Protein AF-A0A8T7ESG0-F1 (afdb_monomer)

Nearest PDB structures (foldseek):
  4q88-assembly2_B  TM=5.277E-01  e=6.771E-02  Phocaeicola vulgatus ATCC 8482
  6ljl-assembly1_A  TM=5.735E-01  e=1.598E+00  Bacteroides intestinalis DSM 17393
  7p3y-assembly1_B  TM=2.892E-01  e=2.420E-01  Saccharomyces cerevisiae
  6lja-assembly1_A  TM=6.583E-01  e=8.733E+00  Bacteroides intestinalis DSM 17393
  6axf-assembly5_I  TM=2.991E-01  e=9.508E-01  Homo sapiens

Solvent-accessible surface area (backbone atoms only — not comparable to full-atom values): 13284 Å² total; per-residue (Å²): 132,84,79,81,82,75,61,78,72,58,55,64,63,60,48,60,58,54,53,48,57,64,63,34,44,46,98,76,26,49,63,68,76,40,61,41,91,86,80,67,46,71,54,101,58,79,62,90,52,50,53,24,43,52,20,27,52,29,44,60,43,23,79,78,50,82,49,64,66,34,46,55,50,21,52,35,22,52,51,33,55,51,63,74,46,66,84,50,53,72,94,70,50,79,81,50,30,38,39,31,42,27,48,33,54,41,39,76,76,40,60,85,78,46,66,60,68,58,53,52,50,54,49,46,45,57,56,70,60,38,36,79,70,99,65,62,79,88,42,37,25,18,28,69,91,78,44,30,29,43,68,16,16,41,48,27,35,16,51,56,47,34,36,69,63,39,46,75,74,37,61,67,61,29,47,54,51,48,53,50,32,51,34,13,45,57,29,42,60,66,20,40,34,42,79,82,58,30,79,82,46,98,51,38,84,79,42,53,75,37,28,19,49,26,76,90,51,80,56,67,46,73,67,34,34,53,34,42,52,49,21,47,55,47,50,54,54,64,61,68,72,112

Structure (mmCIF, N/CA/C/O backbo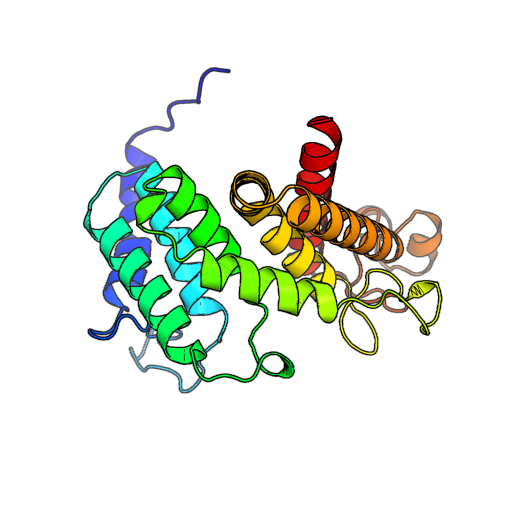ne):
data_AF-A0A8T7ESG0-F1
#
_entry.id   AF-A0A8T7ESG0-F1
#
loop_
_atom_site.group_PDB
_atom_site.id
_atom_site.type_symbol
_atom_site.label_atom_id
_atom_site.label_alt_id
_atom_site.label_comp_id
_atom_site.label_asym_id
_atom_site.label_entity_id
_atom_site.label_seq_id
_atom_site.pdbx_PDB_ins_code
_atom_site.Cartn_x
_atom_site.Cartn_y
_atom_site.Cartn_z
_atom_site.occupancy
_atom_site.B_iso_or_equiv
_atom_site.auth_seq_id
_atom_site.auth_comp_id
_atom_site.auth_asym_id
_atom_site.auth_atom_id
_atom_site.pdbx_PDB_model_num
ATOM 1 N N . MET A 1 1 ? -7.261 -26.361 4.872 1.00 29.83 1 MET A N 1
ATOM 2 C CA . MET A 1 1 ? -5.863 -26.615 5.295 1.00 29.83 1 MET A CA 1
ATOM 3 C C . MET A 1 1 ? -5.740 -26.380 6.796 1.00 29.83 1 MET A C 1
ATOM 5 O O . MET A 1 1 ? -6.286 -25.386 7.267 1.00 29.83 1 MET A O 1
ATOM 9 N N . PRO A 1 2 ? -5.106 -27.271 7.574 1.00 30.03 2 PRO A N 1
ATOM 10 C CA . PRO A 1 2 ? -5.019 -27.104 9.020 1.00 30.03 2 PRO A CA 1
ATOM 11 C C . PRO A 1 2 ? -3.952 -26.053 9.363 1.00 30.03 2 PRO A C 1
ATOM 13 O O . PRO A 1 2 ? -2.781 -26.219 9.034 1.00 30.03 2 PRO A O 1
ATOM 16 N N . ARG A 1 3 ? -4.362 -24.961 10.025 1.00 31.69 3 ARG A N 1
ATOM 17 C CA . ARG A 1 3 ? -3.455 -23.938 10.570 1.00 31.69 3 ARG A CA 1
ATOM 18 C C . ARG A 1 3 ? -2.525 -24.598 11.595 1.00 31.69 3 ARG A C 1
ATOM 20 O O . ARG A 1 3 ? -2.991 -25.133 12.603 1.00 31.69 3 ARG A O 1
ATOM 27 N N . SER A 1 4 ? -1.218 -24.581 11.339 1.00 35.66 4 SER A N 1
ATOM 28 C CA . SER A 1 4 ? -0.206 -25.094 12.263 1.00 35.66 4 SER A CA 1
ATOM 29 C C . SER A 1 4 ? -0.265 -24.317 13.580 1.00 35.66 4 SER A C 1
ATOM 31 O O . SER A 1 4 ? -0.032 -23.109 13.613 1.00 35.66 4 SER A O 1
ATOM 33 N N . ARG A 1 5 ? -0.580 -25.009 14.680 1.00 42.25 5 ARG A N 1
ATOM 34 C CA . ARG A 1 5 ? -0.575 -24.448 16.036 1.00 42.25 5 ARG A CA 1
ATOM 35 C C . ARG A 1 5 ? 0.870 -24.210 16.486 1.00 42.25 5 ARG A C 1
ATOM 37 O O . ARG A 1 5 ? 1.494 -25.094 17.066 1.00 42.25 5 ARG A O 1
ATOM 44 N N . GLY A 1 6 ? 1.390 -23.015 16.213 1.00 36.22 6 GLY A N 1
ATOM 45 C CA . GLY A 1 6 ? 2.629 -22.516 16.808 1.00 36.22 6 GLY A CA 1
ATOM 46 C C . GLY A 1 6 ? 2.502 -22.425 18.333 1.00 36.22 6 GLY A C 1
ATOM 47 O O . GLY A 1 6 ? 1.497 -21.967 18.873 1.00 36.22 6 GLY A O 1
ATOM 48 N N . THR A 1 7 ? 3.512 -22.922 19.037 1.00 35.78 7 THR A N 1
ATOM 49 C CA . THR A 1 7 ? 3.576 -23.084 20.493 1.00 35.78 7 THR A CA 1
ATOM 50 C C . THR A 1 7 ? 3.428 -21.764 21.264 1.00 35.78 7 THR A C 1
ATOM 52 O O . THR A 1 7 ? 4.057 -20.764 20.928 1.00 35.78 7 THR A O 1
ATOM 55 N N . ARG A 1 8 ? 2.675 -21.774 22.379 1.00 37.22 8 ARG A N 1
ATOM 56 C CA . ARG A 1 8 ? 2.418 -20.627 23.291 1.00 37.22 8 ARG A CA 1
ATOM 57 C C . ARG A 1 8 ? 3.674 -19.886 23.800 1.00 37.22 8 ARG A C 1
ATOM 59 O O . ARG A 1 8 ? 3.556 -18.796 24.356 1.00 37.22 8 ARG A O 1
ATOM 66 N N . SER A 1 9 ? 4.869 -20.456 23.644 1.00 31.52 9 SER A N 1
ATOM 67 C CA . SER A 1 9 ? 6.156 -19.836 23.990 1.00 31.52 9 SER A CA 1
ATOM 68 C C . SER A 1 9 ? 6.569 -18.707 23.034 1.00 31.52 9 SER A C 1
ATOM 70 O O . SER A 1 9 ? 7.198 -17.749 23.485 1.00 31.52 9 SER A O 1
ATOM 72 N N . THR A 1 10 ? 6.175 -18.763 21.757 1.00 37.88 10 THR A N 1
ATOM 73 C CA . THR A 1 10 ? 6.457 -17.716 20.756 1.00 37.88 10 THR A CA 1
ATOM 74 C C . THR A 1 10 ? 5.672 -16.437 21.078 1.00 37.88 10 THR A C 1
ATOM 76 O O . THR A 1 10 ? 6.230 -15.343 21.100 1.00 37.88 10 THR A O 1
ATOM 79 N N . CYS A 1 11 ? 4.412 -16.595 21.497 1.00 41.97 11 CYS A N 1
ATOM 80 C CA . CYS A 1 11 ? 3.491 -15.507 21.846 1.00 41.97 11 CYS A CA 1
ATOM 81 C C . CYS A 1 11 ? 3.993 -14.607 23.000 1.00 41.97 11 CYS A C 1
ATOM 83 O O . CYS A 1 11 ? 3.816 -13.394 22.972 1.00 41.97 11 CYS A O 1
ATOM 85 N N . ARG A 1 12 ? 4.700 -15.161 24.002 1.00 38.50 12 ARG A N 1
ATOM 86 C CA . ARG A 1 12 ? 5.199 -14.366 25.148 1.00 38.50 12 ARG A CA 1
ATOM 87 C C . ARG A 1 12 ? 6.338 -13.407 24.788 1.00 38.50 12 ARG A C 1
ATOM 89 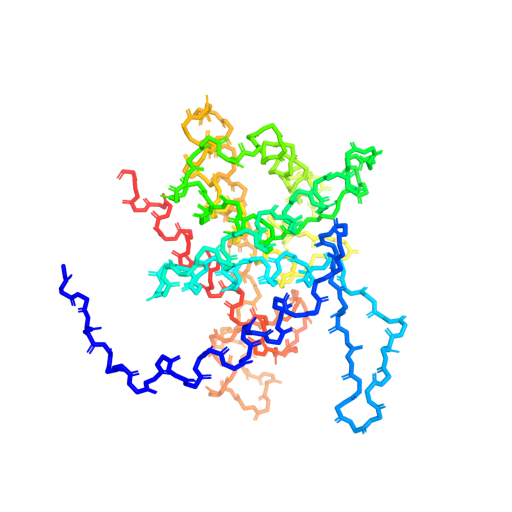O O . ARG A 1 12 ? 6.453 -12.360 25.420 1.00 38.50 12 ARG A O 1
ATOM 96 N N . ARG A 1 13 ? 7.179 -13.739 23.798 1.00 40.16 13 ARG A N 1
ATOM 97 C CA . ARG A 1 13 ? 8.186 -12.796 23.267 1.00 40.16 13 ARG A CA 1
ATOM 98 C C . ARG A 1 13 ? 7.536 -11.786 22.325 1.00 40.16 13 ARG A C 1
ATOM 100 O O . ARG A 1 13 ? 7.882 -10.609 22.394 1.00 40.16 13 ARG A O 1
ATOM 107 N N . CYS A 1 14 ? 6.541 -12.230 21.551 1.00 45.03 14 CYS A N 1
ATOM 108 C CA . CYS A 1 14 ? 5.719 -11.359 20.719 1.00 45.03 14 CYS A CA 1
ATOM 109 C C . CYS A 1 14 ? 4.965 -10.299 21.520 1.00 45.03 14 CYS A C 1
ATOM 111 O O . CYS A 1 14 ? 4.653 -9.295 20.928 1.00 45.03 14 CYS A O 1
ATOM 113 N N . ALA A 1 15 ? 4.708 -10.447 22.825 1.00 52.69 15 ALA A N 1
ATOM 114 C CA . ALA A 1 15 ? 3.974 -9.434 23.594 1.00 52.69 15 ALA A CA 1
ATOM 115 C C . ALA A 1 15 ? 4.807 -8.197 23.999 1.00 52.69 15 ALA A C 1
ATOM 117 O O . ALA A 1 15 ? 4.236 -7.139 24.263 1.00 52.69 15 ALA A O 1
ATOM 118 N N . ARG A 1 16 ? 6.148 -8.287 24.068 1.00 62.00 16 ARG A N 1
ATOM 119 C CA . ARG A 1 16 ? 6.992 -7.175 24.566 1.00 62.00 16 ARG A CA 1
ATOM 120 C C . ARG A 1 16 ? 7.088 -6.002 23.591 1.00 62.00 16 ARG A C 1
ATOM 122 O O . ARG A 1 16 ? 7.023 -4.860 24.024 1.00 62.00 16 ARG A O 1
ATOM 129 N N . TRP A 1 17 ? 7.234 -6.288 22.302 1.00 63.16 17 TRP A N 1
ATOM 130 C CA . TRP A 1 17 ? 7.359 -5.272 21.251 1.00 63.16 17 TRP A CA 1
ATOM 131 C C . TRP A 1 17 ? 6.047 -4.512 20.982 1.00 63.16 17 TRP A C 1
ATOM 133 O O . TRP A 1 17 ? 6.051 -3.288 21.052 1.00 63.16 17 TRP A O 1
ATOM 143 N N . PRO A 1 18 ? 4.902 -5.187 20.797 1.00 72.94 18 PRO A N 1
ATOM 144 C CA . PRO A 1 18 ? 3.597 -4.553 20.634 1.00 72.94 18 PRO A CA 1
ATOM 145 C C . PRO A 1 18 ? 3.131 -3.799 21.872 1.00 72.94 18 PRO A C 1
ATOM 147 O O . PRO A 1 18 ? 2.489 -2.766 21.744 1.00 72.94 18 PRO A O 1
ATOM 150 N N . SER A 1 19 ? 3.507 -4.251 23.077 1.00 77.25 19 SER A N 1
ATOM 151 C CA . SER A 1 19 ? 3.304 -3.446 24.290 1.00 77.25 19 SER A CA 1
ATOM 152 C C . SER A 1 19 ? 4.070 -2.122 24.234 1.00 77.25 19 SER A C 1
ATOM 154 O O . SER A 1 19 ? 3.589 -1.136 24.783 1.00 77.25 19 SER A O 1
ATOM 156 N N . GLY A 1 20 ? 5.239 -2.104 23.582 1.00 80.50 20 GLY A N 1
ATOM 157 C CA . GLY A 1 20 ? 6.009 -0.896 23.295 1.00 80.50 20 GLY A CA 1
ATOM 158 C C . GLY A 1 20 ? 5.317 -0.004 22.266 1.00 80.50 20 GLY A C 1
ATOM 159 O O . GLY A 1 20 ? 5.105 1.164 22.556 1.00 80.50 20 GLY A O 1
ATOM 160 N N . ILE A 1 21 ? 4.875 -0.566 21.132 1.00 83.44 21 ILE A N 1
ATOM 161 C CA . ILE A 1 21 ? 4.132 0.172 20.090 1.00 83.44 21 ILE A CA 1
ATOM 162 C C . ILE A 1 21 ? 2.862 0.795 20.680 1.00 83.44 21 ILE A C 1
ATOM 164 O O . ILE A 1 21 ? 2.688 2.005 20.643 1.00 83.44 21 ILE A O 1
ATOM 168 N N . ALA A 1 22 ? 2.007 -0.002 21.326 1.00 86.31 22 ALA A N 1
ATOM 169 C CA . ALA A 1 22 ? 0.789 0.510 21.952 1.00 86.31 22 ALA A CA 1
ATOM 170 C C . ALA A 1 22 ? 1.060 1.437 23.145 1.00 86.31 22 ALA A C 1
ATOM 172 O O . ALA A 1 22 ? 0.180 2.192 23.544 1.00 86.31 22 ALA A O 1
ATOM 173 N N . GLY A 1 23 ? 2.236 1.340 23.768 1.00 85.81 23 GLY A N 1
ATOM 174 C CA . GLY A 1 23 ? 2.683 2.261 24.813 1.00 85.81 23 GLY A CA 1
ATOM 175 C C . GLY A 1 23 ? 3.230 3.582 24.269 1.00 85.81 23 GLY A C 1
ATOM 176 O O . GLY A 1 23 ? 3.294 4.546 25.023 1.00 85.81 23 GLY A O 1
ATOM 177 N N . ALA A 1 24 ? 3.601 3.629 22.988 1.00 86.94 24 ALA A N 1
ATOM 178 C CA . ALA A 1 24 ? 4.076 4.822 22.295 1.00 86.94 24 ALA A CA 1
ATOM 179 C C . ALA A 1 24 ? 2.935 5.654 21.681 1.00 86.94 24 ALA A C 1
ATOM 181 O O . ALA A 1 24 ? 3.207 6.697 21.091 1.00 86.94 24 ALA A O 1
ATOM 182 N N . GLN A 1 25 ? 1.676 5.208 21.803 1.00 92.44 25 GLN A N 1
ATOM 183 C CA . GLN A 1 25 ? 0.516 5.958 21.326 1.00 92.44 25 GLN A CA 1
ATOM 184 C C . GLN A 1 25 ? 0.137 7.072 22.313 1.00 92.44 25 GLN A C 1
ATOM 186 O O . GLN A 1 25 ? -0.091 6.818 23.498 1.00 92.44 25 GLN A O 1
ATOM 191 N N . SER A 1 26 ? 0.030 8.292 21.802 1.00 89.94 26 SER A N 1
ATOM 192 C CA . SER A 1 26 ? -0.490 9.468 22.494 1.00 89.94 26 SER A CA 1
ATOM 193 C C . SER A 1 26 ? -2.004 9.375 22.720 1.00 89.94 26 SER A C 1
ATOM 195 O O . SER A 1 26 ? -2.708 8.560 22.122 1.00 89.94 26 SER A O 1
ATOM 197 N N . ALA A 1 27 ? -2.534 10.232 23.597 1.00 89.75 27 ALA A N 1
ATOM 198 C CA . ALA A 1 27 ? -3.960 10.238 23.940 1.00 89.75 27 ALA A CA 1
ATOM 199 C C . ALA A 1 27 ? -4.882 10.576 22.752 1.00 89.75 27 ALA A C 1
ATOM 201 O O . ALA A 1 27 ? -6.033 10.147 22.738 1.00 89.75 27 ALA A O 1
ATOM 202 N N . ASP A 1 28 ? -4.376 11.316 21.765 1.00 90.19 28 ASP A N 1
ATOM 203 C CA . ASP A 1 28 ? -5.073 11.682 20.527 1.00 90.19 28 ASP A CA 1
ATOM 204 C C . ASP A 1 28 ? -5.004 10.598 19.433 1.00 90.19 28 ASP A C 1
ATOM 206 O O . ASP A 1 28 ? -5.567 10.778 18.359 1.00 90.19 28 ASP A O 1
ATOM 210 N N . GLY A 1 29 ? -4.348 9.461 19.700 1.00 90.50 29 GLY A N 1
ATOM 211 C CA . GLY A 1 29 ? -4.222 8.340 18.765 1.00 90.50 29 GLY A CA 1
ATOM 212 C C . GLY A 1 29 ? -2.967 8.368 17.888 1.00 90.50 29 GLY A C 1
ATOM 213 O O . GLY A 1 29 ? -2.683 7.359 17.237 1.00 90.50 29 GLY A O 1
ATOM 214 N N . THR A 1 30 ? -2.187 9.454 17.915 1.00 89.88 30 THR A N 1
ATOM 215 C CA . THR A 1 30 ? -0.894 9.556 17.212 1.00 89.88 30 THR A CA 1
ATOM 216 C C . THR A 1 30 ? 0.188 8.705 17.884 1.00 89.88 30 THR A C 1
ATOM 218 O O . THR A 1 30 ? 0.024 8.275 19.027 1.00 89.88 30 THR A O 1
ATOM 221 N N . PHE A 1 31 ? 1.302 8.433 17.198 1.00 88.00 31 PHE A N 1
ATOM 222 C CA . PHE A 1 31 ? 2.411 7.652 17.757 1.00 88.00 31 PHE A CA 1
ATOM 223 C C . PHE A 1 31 ? 3.706 8.448 17.844 1.00 88.00 31 PHE A C 1
ATOM 225 O O . PHE A 1 31 ? 4.084 9.153 16.914 1.00 88.00 31 PHE A O 1
ATOM 232 N N . VAL A 1 32 ? 4.466 8.189 18.907 1.00 83.12 32 VAL A N 1
ATOM 233 C CA . VAL A 1 32 ? 5.890 8.520 18.959 1.00 83.12 32 VAL A CA 1
ATOM 234 C C . VAL A 1 32 ? 6.660 7.526 18.085 1.00 83.12 32 VAL A C 1
ATOM 236 O O . VAL A 1 32 ? 6.762 6.345 18.416 1.00 83.12 32 VAL A O 1
ATOM 239 N N . HIS A 1 33 ? 7.205 8.010 16.968 1.00 77.69 33 HIS A N 1
ATOM 240 C CA . HIS A 1 33 ? 7.808 7.169 15.932 1.00 77.69 33 HIS A CA 1
ATOM 241 C C . HIS A 1 33 ? 9.218 6.661 16.283 1.00 77.69 33 HIS A C 1
ATOM 243 O O . HIS A 1 33 ? 9.478 5.460 16.219 1.00 77.69 33 HIS A O 1
ATOM 249 N N . ILE A 1 34 ? 10.143 7.552 16.668 1.00 79.69 34 ILE A N 1
ATOM 250 C CA . ILE A 1 34 ? 11.545 7.182 16.920 1.00 79.69 34 ILE A CA 1
ATOM 251 C C . ILE A 1 34 ? 11.987 7.654 18.297 1.00 79.69 34 ILE A C 1
ATOM 253 O O . ILE A 1 34 ? 11.998 8.848 18.595 1.00 79.69 34 ILE A O 1
ATOM 257 N N . VAL A 1 35 ? 12.450 6.699 19.103 1.00 79.75 35 VAL A N 1
ATOM 258 C CA . VAL A 1 35 ? 13.048 6.938 20.417 1.00 79.75 35 VAL A CA 1
ATOM 259 C C . VAL A 1 35 ? 14.471 6.396 20.429 1.00 79.75 35 VAL A C 1
ATOM 261 O O . VAL A 1 35 ? 14.725 5.254 20.042 1.00 79.75 35 VAL A O 1
ATOM 264 N N . ASP A 1 36 ? 15.417 7.206 20.892 1.00 76.25 36 ASP A N 1
ATOM 265 C CA . ASP A 1 36 ? 16.782 6.760 21.126 1.00 76.25 36 ASP A CA 1
ATOM 266 C C . ASP A 1 36 ? 16.807 5.706 22.240 1.00 76.25 36 ASP A C 1
ATOM 268 O O . ASP A 1 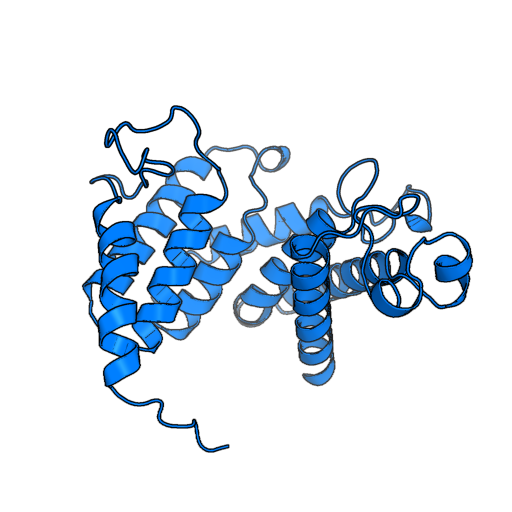36 ? 16.455 5.975 23.388 1.00 76.25 36 ASP A O 1
ATOM 272 N N . ALA A 1 37 ? 17.249 4.493 21.910 1.00 75.88 37 ALA A N 1
ATOM 273 C CA . ALA A 1 37 ? 17.216 3.373 22.846 1.00 75.88 37 ALA A CA 1
ATOM 274 C C . ALA A 1 37 ? 18.125 3.557 24.078 1.00 75.88 37 ALA A C 1
ATOM 276 O O . ALA A 1 37 ? 17.956 2.837 25.062 1.00 75.88 37 ALA A O 1
ATOM 277 N N . ARG A 1 38 ? 19.105 4.474 24.035 1.00 78.56 38 ARG A N 1
ATOM 278 C CA . ARG A 1 38 ? 20.025 4.736 25.153 1.00 78.56 38 ARG A CA 1
ATOM 279 C C . ARG A 1 38 ? 19.568 5.915 26.000 1.00 78.56 38 ARG A C 1
ATOM 281 O O . ARG A 1 38 ? 19.603 5.815 27.222 1.00 78.56 38 ARG A O 1
ATOM 288 N N . SER A 1 39 ? 19.193 7.025 25.367 1.00 84.12 39 SER A N 1
ATOM 289 C CA . SER A 1 39 ? 18.829 8.260 26.070 1.00 84.12 39 SER A CA 1
ATOM 290 C C . SER A 1 39 ? 17.331 8.392 26.345 1.00 84.12 39 SER A C 1
ATOM 292 O O . SER A 1 39 ? 16.947 9.216 27.171 1.00 84.12 39 SER A O 1
ATOM 294 N N . GLY A 1 40 ? 16.484 7.613 25.665 1.00 79.06 40 GLY A N 1
ATOM 295 C CA . GLY A 1 40 ? 15.028 7.749 25.717 1.00 79.06 40 GLY A CA 1
ATOM 296 C C . GLY A 1 40 ? 14.503 9.002 25.009 1.00 79.06 40 GLY A C 1
ATOM 297 O O . GLY A 1 40 ? 13.322 9.313 25.129 1.00 79.06 40 GLY A O 1
ATOM 298 N N . GLN A 1 41 ? 15.360 9.741 24.296 1.00 79.94 41 GLN A N 1
ATOM 299 C CA . GLN A 1 41 ? 14.960 10.962 23.604 1.00 79.94 41 GLN A CA 1
ATOM 300 C C . GLN A 1 41 ? 14.179 10.643 22.333 1.00 79.94 41 GLN A C 1
ATOM 302 O O . GLN A 1 41 ? 14.623 9.845 21.506 1.00 79.94 41 GLN A O 1
ATOM 307 N N . VAL A 1 42 ? 13.045 11.317 22.164 1.00 82.00 42 VAL A N 1
ATOM 308 C CA . VAL A 1 42 ? 12.275 11.302 20.918 1.00 82.00 42 VAL A CA 1
ATOM 309 C C . VAL A 1 42 ? 13.047 12.072 19.848 1.00 82.00 42 VAL A C 1
ATOM 311 O O . VAL A 1 42 ? 13.591 13.145 20.121 1.00 82.00 42 VAL A O 1
ATOM 314 N N . ARG A 1 43 ? 13.143 11.513 18.641 1.00 78.31 43 ARG A N 1
ATOM 315 C CA . ARG A 1 43 ? 13.716 12.212 17.483 1.00 78.31 43 ARG A CA 1
ATOM 316 C C . ARG A 1 43 ? 12.640 13.058 16.811 1.00 78.31 43 ARG A C 1
ATOM 318 O O . ARG A 1 43 ? 11.503 12.622 16.702 1.00 78.31 43 ARG A O 1
ATOM 325 N N . ASP A 1 44 ? 13.045 14.207 16.282 1.00 78.19 44 ASP A N 1
ATOM 326 C CA . ASP A 1 44 ? 12.189 15.155 15.552 1.00 78.19 44 ASP A CA 1
ATOM 327 C C . ASP A 1 44 ? 11.891 14.702 14.105 1.00 78.19 44 ASP A C 1
ATOM 329 O O . ASP A 1 44 ? 11.928 15.482 13.161 1.00 78.19 44 ASP A O 1
ATOM 333 N N . PHE A 1 45 ? 11.705 13.396 13.898 1.00 77.12 45 PHE A N 1
ATOM 334 C CA . PHE A 1 45 ? 11.381 12.820 12.596 1.00 77.12 45 PHE A CA 1
ATOM 335 C C . PHE A 1 45 ? 10.157 11.920 12.713 1.00 77.12 45 PHE A C 1
ATOM 337 O O . PHE A 1 45 ? 10.192 10.868 13.362 1.00 77.12 45 PHE A O 1
ATOM 344 N N . GLU A 1 46 ? 9.104 12.295 12.000 1.00 77.06 46 GLU A N 1
ATOM 345 C CA . GLU A 1 46 ? 7.864 11.540 11.912 1.00 77.06 46 GLU A CA 1
ATOM 346 C C . GLU A 1 46 ? 7.677 11.036 10.481 1.00 77.06 46 GLU A C 1
ATOM 348 O O . GLU A 1 46 ? 7.672 11.805 9.522 1.00 77.06 46 GLU A O 1
ATOM 353 N N . SER A 1 47 ? 7.561 9.716 10.337 1.00 82.75 47 SER A N 1
ATOM 354 C CA . SER A 1 47 ? 7.173 9.106 9.069 1.00 82.75 47 SER A CA 1
ATOM 355 C C . SER A 1 47 ? 5.657 9.145 8.966 1.00 82.75 47 SER A C 1
ATOM 357 O O . SER A 1 47 ? 4.977 8.620 9.849 1.00 82.75 47 SER A O 1
ATOM 359 N N . SER A 1 48 ? 5.129 9.686 7.870 1.00 84.56 48 SER A N 1
ATOM 360 C CA . SER A 1 48 ? 3.687 9.680 7.595 1.00 84.56 48 SER A CA 1
ATOM 361 C C . SER A 1 48 ? 3.105 8.268 7.453 1.00 84.56 48 SER A C 1
ATOM 363 O O . SER A 1 48 ? 1.911 8.089 7.650 1.00 84.56 48 SER A O 1
ATOM 365 N N . TYR A 1 49 ? 3.941 7.264 7.169 1.00 89.50 49 TYR A N 1
ATOM 366 C CA . TYR A 1 49 ? 3.538 5.865 6.986 1.00 89.50 49 TYR A CA 1
ATOM 367 C C . TYR A 1 49 ? 3.572 5.033 8.276 1.00 89.50 49 TYR A C 1
ATOM 369 O O . TYR A 1 49 ? 2.911 3.999 8.369 1.00 89.50 49 TYR A O 1
ATOM 377 N N . TYR A 1 50 ? 4.344 5.459 9.284 1.00 92.44 50 TYR A N 1
ATOM 378 C CA . TYR A 1 50 ? 4.522 4.673 10.509 1.00 92.44 50 TYR A CA 1
ATOM 379 C C . TYR A 1 50 ? 3.218 4.453 11.293 1.00 92.44 50 TYR A C 1
ATOM 381 O O . TYR A 1 50 ? 2.996 3.331 11.751 1.00 92.44 50 TYR A O 1
ATOM 389 N N . PRO A 1 51 ? 2.325 5.453 11.451 1.00 94.75 51 PRO A N 1
ATOM 390 C CA . PRO A 1 51 ? 1.051 5.233 12.129 1.00 94.75 51 PRO A CA 1
ATOM 391 C C . PRO A 1 51 ? 0.202 4.131 11.478 1.00 94.75 51 PRO A C 1
ATOM 393 O O . PRO A 1 51 ? -0.353 3.293 12.195 1.00 94.75 51 PRO A O 1
ATOM 396 N N . GLY A 1 52 ? 0.146 4.093 10.141 1.00 96.88 52 GLY A N 1
ATOM 397 C CA . GLY A 1 52 ? -0.529 3.035 9.387 1.00 96.88 52 GLY A CA 1
ATOM 398 C C . GLY A 1 52 ? 0.119 1.667 9.612 1.00 96.88 52 GLY A C 1
ATOM 399 O O . GLY A 1 52 ? -0.574 0.690 9.902 1.00 96.88 52 GLY A O 1
ATOM 400 N N . GLU A 1 53 ? 1.454 1.598 9.565 1.00 95.81 53 GLU A N 1
ATOM 401 C CA . GLU A 1 53 ? 2.216 0.361 9.795 1.00 95.81 53 GLU A CA 1
ATOM 402 C C . GLU A 1 53 ? 1.993 -0.185 11.218 1.00 95.81 53 GLU A C 1
ATOM 404 O O . GLU A 1 53 ? 1.726 -1.376 11.414 1.00 95.81 53 GLU A O 1
ATOM 409 N N . ALA A 1 54 ? 2.030 0.698 12.220 1.00 95.56 54 ALA A N 1
ATOM 410 C CA . ALA A 1 54 ? 1.772 0.362 13.615 1.00 95.56 54 ALA A CA 1
ATOM 411 C C . ALA A 1 54 ? 0.341 -0.158 13.816 1.00 95.56 54 ALA A C 1
ATOM 413 O O . ALA A 1 54 ? 0.146 -1.178 14.487 1.00 95.56 54 ALA A O 1
ATOM 414 N N . ALA A 1 55 ? -0.654 0.500 13.209 1.00 97.50 55 ALA A N 1
ATOM 415 C CA . ALA A 1 55 ? -2.044 0.056 13.248 1.00 97.50 55 ALA A CA 1
ATOM 416 C C . ALA A 1 55 ? -2.202 -1.339 12.625 1.00 97.50 55 ALA A C 1
ATOM 418 O O . ALA A 1 55 ? -2.753 -2.240 13.263 1.00 97.50 55 ALA A O 1
ATOM 419 N N . PHE A 1 56 ? -1.648 -1.556 11.428 1.00 97.81 56 PHE A N 1
ATOM 420 C CA . PHE A 1 56 ? -1.678 -2.857 10.762 1.00 97.81 56 PHE A CA 1
ATOM 421 C C . PHE A 1 56 ? -1.022 -3.952 11.613 1.00 97.81 56 PHE A C 1
ATOM 423 O O . PHE A 1 56 ? -1.619 -5.011 11.831 1.00 97.81 56 PHE A O 1
ATOM 430 N N . GLY A 1 57 ? 0.167 -3.695 12.165 1.00 96.31 57 GLY A N 1
ATOM 431 C CA . GLY A 1 57 ? 0.869 -4.642 13.030 1.00 96.31 57 GLY A CA 1
ATOM 432 C C . GLY A 1 57 ? 0.063 -5.036 14.274 1.00 96.31 57 GLY A C 1
ATOM 433 O O . GLY A 1 57 ? -0.004 -6.219 14.624 1.00 96.31 57 GLY A O 1
ATOM 434 N N . LEU A 1 58 ? -0.595 -4.068 14.920 1.00 96.94 58 LEU A N 1
ATOM 435 C CA . LEU A 1 58 ? -1.453 -4.305 16.087 1.00 96.94 58 LEU A CA 1
ATOM 436 C C . LEU A 1 58 ? -2.709 -5.114 15.738 1.00 96.94 58 LEU A C 1
ATOM 438 O O . LEU A 1 58 ? -3.071 -6.021 16.488 1.00 96.94 58 LEU A O 1
ATOM 442 N N . LEU A 1 59 ? -3.332 -4.861 14.587 1.00 97.81 59 LEU A N 1
ATOM 443 C CA . LEU A 1 59 ? -4.485 -5.638 14.116 1.00 97.81 59 LEU A CA 1
ATOM 444 C C . LEU A 1 59 ? -4.097 -7.080 13.781 1.00 97.81 59 LEU A C 1
ATOM 446 O O . LEU A 1 59 ? -4.765 -8.030 14.193 1.00 97.81 59 LEU A O 1
ATOM 450 N N . ARG A 1 60 ? -2.963 -7.270 13.099 1.00 96.62 60 ARG A N 1
ATOM 451 C CA . ARG A 1 60 ? -2.425 -8.609 12.818 1.00 96.62 60 ARG A CA 1
ATOM 452 C C . ARG A 1 60 ? -2.079 -9.360 14.099 1.00 96.62 60 ARG A C 1
ATOM 454 O O . ARG A 1 60 ? -2.277 -10.574 14.155 1.00 96.62 60 ARG A O 1
ATOM 461 N N . LEU A 1 61 ? -1.608 -8.658 15.129 1.00 95.25 61 LEU A N 1
ATOM 462 C CA . LEU A 1 61 ? -1.416 -9.243 16.450 1.00 95.25 61 LEU A CA 1
ATOM 463 C C . LEU A 1 61 ? -2.742 -9.599 17.120 1.00 95.25 61 LEU A C 1
ATOM 465 O O . LEU A 1 61 ? -2.831 -10.690 17.672 1.00 95.25 61 LEU A O 1
ATOM 469 N N . TYR A 1 62 ? -3.760 -8.739 17.050 1.00 96.44 62 TYR A N 1
ATOM 470 C CA . TYR A 1 62 ? -5.085 -9.013 17.613 1.00 96.44 62 TYR A CA 1
ATOM 471 C C . TYR A 1 62 ? -5.685 -10.322 17.074 1.00 96.44 62 TYR A C 1
ATOM 473 O O . TYR A 1 62 ? -6.208 -11.130 17.839 1.00 96.44 62 TYR A O 1
ATOM 481 N N . LEU A 1 63 ? -5.516 -10.602 15.776 1.00 95.50 63 LEU A N 1
ATOM 482 C CA . LEU A 1 63 ? -5.944 -11.872 15.173 1.00 95.50 63 LEU A CA 1
ATOM 483 C C . LEU A 1 63 ? -5.218 -13.113 15.739 1.00 95.50 63 LEU A C 1
ATOM 485 O O . LEU A 1 63 ? -5.726 -14.231 15.629 1.00 95.50 63 LEU A O 1
ATOM 489 N N . LEU A 1 64 ? -4.023 -12.945 16.317 1.00 94.81 64 LEU A N 1
ATOM 490 C CA . LEU A 1 64 ? -3.237 -14.014 16.951 1.00 94.81 64 LEU A CA 1
ATOM 491 C C . LEU A 1 64 ? -3.452 -14.086 18.472 1.00 94.81 64 LEU A C 1
ATOM 493 O O . LEU A 1 64 ? -3.423 -15.176 19.046 1.00 94.81 64 LEU A O 1
ATOM 497 N N . ASP A 1 65 ? -3.640 -12.931 19.105 1.00 93.25 65 ASP A N 1
ATOM 498 C CA . ASP A 1 65 ? -3.839 -12.708 20.535 1.00 93.25 65 ASP A CA 1
ATOM 499 C C . ASP A 1 65 ? -4.969 -11.674 20.720 1.00 93.25 65 ASP A C 1
ATOM 501 O O . ASP A 1 65 ? -4.689 -10.475 20.669 1.00 93.25 65 ASP A O 1
ATOM 505 N N . PRO A 1 66 ? -6.233 -12.108 20.921 1.00 94.44 66 PRO A N 1
ATOM 506 C CA . PRO A 1 66 ? -7.427 -11.246 20.959 1.00 94.44 66 PRO A CA 1
ATOM 507 C C . PRO A 1 66 ? -7.540 -10.322 22.185 1.00 94.44 66 PRO A C 1
ATOM 509 O O . PRO A 1 66 ? -8.594 -10.213 22.812 1.00 94.44 66 PRO A O 1
ATOM 512 N N . ASN A 1 67 ? -6.454 -9.666 22.575 1.00 94.88 67 ASN A N 1
ATOM 513 C CA . ASN A 1 67 ? -6.439 -8.669 23.630 1.00 94.88 67 ASN A CA 1
ATOM 514 C C . ASN A 1 67 ? -7.081 -7.364 23.116 1.00 94.88 67 ASN A C 1
ATOM 516 O O . ASN A 1 67 ? -6.540 -6.771 22.177 1.00 94.88 67 ASN A O 1
ATOM 520 N N . PRO A 1 68 ? -8.176 -6.875 23.738 1.00 95.94 68 PRO A N 1
ATOM 521 C CA . PRO A 1 68 ? -8.883 -5.668 23.297 1.00 95.94 68 PRO A CA 1
ATOM 522 C C . PRO A 1 68 ? -7.983 -4.442 23.146 1.00 95.94 68 PRO A C 1
ATOM 524 O O . PRO A 1 68 ? -8.185 -3.641 22.239 1.00 95.94 68 PRO A O 1
ATOM 527 N N . ARG A 1 69 ? -6.917 -4.346 23.954 1.00 95.31 69 ARG A N 1
ATOM 528 C CA . ARG A 1 69 ? -5.949 -3.247 23.874 1.00 95.31 69 ARG A CA 1
ATOM 529 C C . ARG A 1 69 ? -5.348 -3.086 22.474 1.00 95.31 69 ARG A C 1
ATOM 531 O O . ARG A 1 69 ? -5.118 -1.959 22.055 1.00 95.31 69 ARG A O 1
ATOM 538 N N . TRP A 1 70 ? -5.062 -4.180 21.764 1.00 96.19 70 TRP A N 1
ATOM 539 C CA . TRP A 1 70 ? -4.460 -4.107 20.427 1.00 96.19 70 TRP A CA 1
ATOM 540 C C . TRP A 1 70 ? -5.428 -3.517 19.406 1.00 96.19 70 TRP A C 1
ATOM 542 O O . TRP A 1 70 ? -5.044 -2.631 18.645 1.00 96.19 70 TRP A O 1
ATOM 552 N N . LEU A 1 71 ? -6.682 -3.972 19.444 1.00 97.12 71 LEU A N 1
ATOM 553 C CA . LEU A 1 71 ? -7.740 -3.487 18.567 1.00 97.12 71 LEU A CA 1
ATOM 554 C C . LEU A 1 71 ? -8.053 -2.013 18.846 1.00 97.12 71 LEU A C 1
ATOM 556 O O . LEU A 1 71 ? -8.016 -1.203 17.928 1.00 97.12 71 LEU A O 1
ATOM 560 N N . GLU A 1 72 ? -8.264 -1.650 20.113 1.00 96.94 72 GLU A N 1
ATOM 561 C CA . GLU A 1 72 ? -8.581 -0.275 20.515 1.00 96.94 72 GLU A CA 1
ATOM 562 C C . GLU A 1 72 ? -7.465 0.710 20.135 1.00 96.94 72 GLU A C 1
ATOM 564 O O . GLU A 1 72 ? -7.734 1.797 19.624 1.00 96.94 72 GLU A O 1
ATOM 569 N N . THR A 1 73 ? -6.197 0.342 20.358 1.00 96.81 73 THR A N 1
ATOM 570 C CA . THR A 1 73 ? -5.053 1.172 19.955 1.00 96.81 73 THR A CA 1
ATOM 571 C C . THR A 1 73 ? -5.006 1.341 18.436 1.00 96.81 73 THR A C 1
ATOM 573 O O . THR A 1 73 ? -4.822 2.463 17.964 1.00 96.81 73 THR A O 1
ATOM 576 N N . ALA A 1 74 ? -5.207 0.271 17.663 1.00 97.50 74 ALA A N 1
ATOM 577 C CA . ALA A 1 74 ? -5.208 0.359 16.206 1.00 97.50 74 ALA A CA 1
ATOM 578 C C . ALA A 1 74 ? -6.372 1.207 15.665 1.00 97.50 74 ALA A C 1
ATOM 580 O O . ALA A 1 74 ? -6.154 2.048 14.799 1.00 97.50 74 ALA A O 1
ATOM 581 N N . GLN A 1 75 ? -7.583 1.052 16.211 1.00 97.81 75 GLN A N 1
ATOM 582 C CA . GLN A 1 75 ? -8.751 1.850 15.822 1.00 97.81 75 GLN A CA 1
ATOM 583 C C . GLN A 1 75 ? -8.535 3.344 16.089 1.00 97.81 75 GLN A C 1
ATOM 585 O O . GLN A 1 75 ? -8.831 4.168 15.227 1.00 97.81 75 GLN A O 1
ATOM 590 N N . ARG A 1 76 ? -7.953 3.705 17.244 1.00 97.62 76 ARG A N 1
ATOM 591 C CA . ARG A 1 76 ? -7.594 5.105 17.528 1.00 97.62 76 ARG A CA 1
ATOM 592 C C . ARG A 1 76 ? -6.560 5.653 16.550 1.00 97.62 76 ARG A C 1
ATOM 594 O O . ARG A 1 76 ? -6.680 6.802 16.147 1.00 97.62 76 ARG A O 1
ATOM 601 N N . ALA A 1 77 ? -5.576 4.844 16.159 1.00 97.38 77 ALA A N 1
ATOM 602 C CA . ALA A 1 77 ? -4.574 5.255 15.180 1.00 97.38 77 ALA A CA 1
ATOM 603 C C . ALA A 1 77 ? -5.198 5.511 13.804 1.00 97.38 77 ALA A C 1
ATOM 605 O O . ALA A 1 77 ? -4.975 6.564 13.220 1.00 97.38 77 ALA A O 1
ATOM 606 N N . VAL A 1 78 ? -6.029 4.582 13.323 1.00 98.00 78 VAL A N 1
ATOM 607 C CA . VAL A 1 78 ? -6.768 4.734 12.061 1.00 98.00 78 VAL A CA 1
ATOM 608 C C . VAL A 1 78 ? -7.642 5.989 12.094 1.00 98.00 78 VAL A C 1
ATOM 610 O O . VAL A 1 78 ? -7.561 6.807 11.180 1.00 98.00 78 VAL A O 1
ATOM 613 N N . GLY A 1 79 ? -8.404 6.194 13.173 1.00 97.62 79 GLY A N 1
ATOM 614 C CA . GLY A 1 79 ? -9.226 7.392 13.349 1.00 97.62 79 GLY A CA 1
ATOM 615 C C . GLY A 1 79 ? -8.409 8.687 13.350 1.00 97.62 79 GLY A C 1
ATOM 616 O O . GLY A 1 79 ? -8.808 9.656 12.710 1.00 97.62 79 GLY A O 1
ATOM 617 N N . ALA A 1 80 ? -7.243 8.698 14.004 1.00 96.81 80 ALA A N 1
ATOM 618 C CA . ALA A 1 80 ? -6.348 9.854 14.017 1.00 96.81 80 ALA A CA 1
ATOM 619 C C . ALA A 1 80 ? -5.778 10.168 12.623 1.00 96.81 80 ALA A C 1
ATOM 621 O O . ALA A 1 80 ? -5.753 11.333 12.232 1.00 96.81 80 ALA A O 1
ATOM 622 N N . ILE A 1 81 ? -5.372 9.150 11.853 1.00 97.06 81 ILE A N 1
ATOM 623 C CA . ILE A 1 81 ? -4.860 9.334 10.484 1.00 97.06 81 ILE A CA 1
ATOM 624 C C . ILE A 1 81 ? -5.955 9.891 9.566 1.00 97.06 81 ILE A C 1
ATOM 626 O O . ILE A 1 81 ? -5.697 10.828 8.811 1.00 97.06 81 ILE A O 1
ATOM 630 N N . ILE A 1 82 ? -7.173 9.344 9.640 1.00 97.12 82 ILE A N 1
ATOM 631 C CA . ILE A 1 82 ? -8.315 9.811 8.838 1.00 97.12 82 ILE A CA 1
ATOM 632 C C . ILE A 1 82 ? -8.663 11.257 9.202 1.00 97.12 82 ILE A C 1
ATOM 634 O O . ILE A 1 82 ? -8.777 12.100 8.315 1.00 97.12 82 ILE A O 1
ATOM 638 N N . ALA A 1 83 ? -8.768 11.569 10.497 1.00 96.75 83 ALA A N 1
ATOM 639 C CA . ALA A 1 83 ? -9.082 12.917 10.964 1.00 96.75 83 ALA A CA 1
ATOM 640 C C . ALA A 1 83 ? -8.014 13.942 10.548 1.00 96.75 83 ALA A C 1
ATOM 642 O O . ALA A 1 83 ? -8.358 15.038 10.112 1.00 96.75 83 ALA A O 1
ATOM 643 N N . ALA A 1 84 ? -6.730 13.580 10.626 1.00 95.38 84 ALA A N 1
ATOM 644 C CA . ALA A 1 84 ? -5.628 14.449 10.213 1.00 95.38 84 ALA A CA 1
ATOM 645 C C . ALA A 1 84 ? -5.626 14.754 8.705 1.00 95.38 84 ALA A C 1
ATOM 647 O O . ALA A 1 84 ? -5.092 15.781 8.297 1.00 95.38 84 ALA A O 1
ATOM 648 N N . ASN A 1 85 ? -6.230 13.883 7.889 1.00 96.12 85 ASN A N 1
ATOM 649 C CA . ASN A 1 85 ? -6.296 14.022 6.434 1.00 96.12 85 ASN A CA 1
ATOM 650 C C . ASN A 1 85 ? -7.682 14.430 5.907 1.00 96.12 85 ASN A C 1
ATOM 652 O O . ASN A 1 85 ? -7.897 14.455 4.692 1.00 96.12 85 ASN A O 1
ATOM 656 N N . ALA A 1 86 ? -8.631 14.744 6.795 1.00 94.44 86 ALA A N 1
ATOM 657 C CA . ALA A 1 86 ? -10.006 15.057 6.411 1.00 94.44 86 ALA A CA 1
ATOM 658 C C . ALA A 1 86 ? -10.073 16.247 5.437 1.00 94.44 86 ALA A C 1
ATOM 660 O O . ALA A 1 86 ? -10.736 16.152 4.405 1.00 94.44 86 ALA A O 1
ATOM 661 N N . ASP A 1 87 ? -9.305 17.303 5.719 1.00 95.50 87 ASP A N 1
ATOM 662 C CA . ASP A 1 87 ? -9.275 18.549 4.941 1.00 95.50 87 ASP A CA 1
ATOM 663 C C . ASP A 1 87 ? -8.102 18.634 3.942 1.00 95.50 87 ASP A C 1
ATOM 665 O O . ASP A 1 87 ? -7.940 19.647 3.257 1.00 95.50 87 ASP A O 1
ATOM 669 N N . THR A 1 88 ? -7.263 17.596 3.844 1.00 96.88 88 THR A N 1
ATOM 670 C CA . THR A 1 88 ? -6.154 17.548 2.875 1.00 96.88 88 THR A CA 1
ATOM 671 C C . THR A 1 88 ? -6.720 17.525 1.458 1.00 96.88 88 THR A C 1
ATOM 673 O O . THR A 1 88 ? -7.676 16.799 1.204 1.00 96.88 88 THR A O 1
ATOM 676 N N . ALA A 1 89 ? -6.161 18.294 0.521 1.00 97.19 89 ALA A N 1
ATOM 677 C CA . ALA A 1 89 ? -6.572 18.227 -0.882 1.00 97.19 89 ALA A CA 1
ATOM 678 C C . ALA A 1 89 ? -6.238 16.851 -1.483 1.00 97.19 89 ALA A C 1
ATOM 680 O O . ALA A 1 89 ? -5.259 16.225 -1.088 1.00 97.19 89 ALA A O 1
ATOM 681 N N . ASP A 1 90 ? -7.029 16.382 -2.449 1.00 96.75 90 ASP A N 1
ATOM 682 C CA . ASP A 1 90 ? -6.850 15.041 -3.024 1.00 96.75 90 ASP A CA 1
ATOM 683 C C . ASP A 1 90 ? -5.457 14.837 -3.648 1.00 96.75 90 ASP A C 1
ATOM 685 O O . ASP A 1 90 ? -4.869 13.777 -3.462 1.00 96.75 90 ASP A O 1
ATOM 689 N N . ASP A 1 91 ? -4.889 15.860 -4.295 1.00 94.25 91 ASP A N 1
ATOM 690 C CA . ASP A 1 91 ? -3.542 15.805 -4.891 1.00 94.25 91 ASP A CA 1
ATOM 691 C C . ASP A 1 91 ? -2.410 15.724 -3.845 1.00 94.25 91 ASP A C 1
ATOM 693 O O . ASP A 1 91 ? -1.315 15.251 -4.153 1.00 94.25 91 ASP A O 1
ATOM 697 N N . ASP A 1 92 ? -2.674 16.166 -2.612 1.00 95.69 92 ASP A N 1
ATOM 698 C CA . ASP A 1 92 ? -1.713 16.182 -1.500 1.00 95.69 92 ASP A CA 1
ATOM 699 C C . ASP A 1 92 ? -1.933 15.019 -0.516 1.00 95.69 92 ASP A C 1
ATOM 701 O O . ASP A 1 92 ? -1.159 14.839 0.431 1.00 95.69 92 ASP A O 1
ATOM 705 N N . LEU A 1 93 ? -2.993 14.225 -0.709 1.00 96.56 93 LEU A N 1
ATOM 706 C CA . LEU A 1 93 ? -3.350 13.138 0.192 1.00 96.56 93 LEU A CA 1
ATOM 707 C C . LEU A 1 93 ? -2.263 12.048 0.157 1.00 96.56 93 LEU A C 1
ATOM 709 O O . LEU A 1 93 ? -1.964 11.514 -0.912 1.00 96.56 93 LEU A O 1
ATOM 713 N N . PRO A 1 94 ? -1.674 11.648 1.299 1.00 95.69 94 PRO A N 1
ATOM 714 C CA . PRO A 1 94 ? -0.681 10.581 1.309 1.00 95.69 94 PRO A CA 1
ATOM 715 C C . PRO A 1 94 ? -1.274 9.240 0.862 1.00 95.69 94 PRO A C 1
ATOM 717 O O . PRO A 1 94 ? -2.291 8.787 1.383 1.00 95.69 94 PRO A O 1
ATOM 720 N N . HIS A 1 95 ? -0.592 8.550 -0.056 1.00 96.75 95 HIS A N 1
ATOM 721 C CA . HIS A 1 95 ? -0.984 7.215 -0.527 1.00 96.75 95 HIS A CA 1
ATOM 722 C C . HIS A 1 95 ? -0.559 6.130 0.476 1.00 96.75 95 HIS A C 1
ATOM 724 O O . HIS A 1 95 ? 0.272 5.268 0.169 1.00 96.75 95 HIS A O 1
ATOM 730 N N . ASP A 1 96 ? -1.070 6.208 1.703 1.00 96.81 96 ASP A N 1
ATOM 731 C CA . ASP A 1 96 ? -0.689 5.312 2.794 1.00 96.81 96 ASP A CA 1
ATOM 732 C C . ASP A 1 96 ? -1.235 3.889 2.580 1.00 96.81 96 ASP A C 1
ATOM 734 O O . ASP A 1 96 ? -2.348 3.532 2.967 1.00 96.81 96 ASP A O 1
ATOM 738 N N . HIS A 1 97 ? -0.420 3.049 1.946 1.00 96.25 97 HIS A N 1
ATOM 739 C CA . HIS A 1 97 ? -0.724 1.637 1.732 1.00 96.25 97 HIS A CA 1
ATOM 740 C C . HIS A 1 97 ? -0.794 0.821 3.032 1.00 96.25 97 HIS A C 1
ATOM 742 O O . HIS A 1 97 ? -1.535 -0.162 3.086 1.00 96.25 97 HIS A O 1
ATOM 748 N N . TRP A 1 98 ? -0.087 1.223 4.095 1.00 97.94 98 TRP A N 1
ATOM 749 C CA . TRP A 1 98 ? -0.193 0.546 5.387 1.00 97.94 98 TRP A CA 1
ATOM 750 C C . TRP A 1 98 ? -1.546 0.803 6.035 1.00 97.94 98 TRP A C 1
ATOM 752 O O . TRP A 1 98 ? -2.127 -0.111 6.624 1.00 97.94 98 TRP A O 1
ATOM 762 N N . LEU A 1 99 ? -2.085 2.014 5.875 1.00 98.25 99 LEU A N 1
ATOM 763 C CA . LEU A 1 99 ? -3.455 2.312 6.272 1.00 98.25 99 LEU A CA 1
ATOM 764 C C . LEU A 1 99 ? -4.464 1.457 5.492 1.00 98.25 99 LEU A C 1
ATOM 766 O O . LEU A 1 99 ? -5.380 0.912 6.103 1.00 98.25 99 LEU A O 1
ATOM 770 N N . LEU A 1 100 ? -4.284 1.269 4.179 1.00 98.12 100 LEU A N 1
ATOM 771 C CA . LEU A 1 100 ? -5.145 0.374 3.391 1.00 98.12 100 LEU A CA 1
ATOM 772 C C . LEU A 1 100 ? -5.079 -1.080 3.891 1.00 98.12 100 LEU A C 1
ATOM 774 O O . LEU A 1 100 ? -6.118 -1.729 4.032 1.00 98.12 100 LEU A O 1
ATOM 778 N N . TYR A 1 101 ? -3.892 -1.574 4.256 1.00 97.81 101 TYR A N 1
ATOM 779 C CA . TYR A 1 101 ? -3.759 -2.871 4.926 1.00 97.81 101 TYR A CA 1
ATOM 780 C C . TYR A 1 101 ? -4.478 -2.917 6.281 1.00 97.81 101 TYR A C 1
ATOM 782 O O . TYR A 1 101 ? -5.161 -3.898 6.582 1.00 97.81 101 TYR A O 1
ATOM 790 N N . ALA A 1 102 ? -4.349 -1.874 7.104 1.00 98.38 102 ALA A N 1
ATOM 791 C CA . ALA A 1 102 ? -5.032 -1.795 8.392 1.00 98.38 102 ALA A CA 1
ATOM 792 C C . ALA A 1 102 ? -6.562 -1.800 8.225 1.00 98.38 102 ALA A C 1
ATOM 794 O O . ALA A 1 102 ? -7.248 -2.553 8.914 1.00 98.38 102 ALA A O 1
ATOM 795 N N . LEU A 1 103 ? -7.092 -1.027 7.272 1.00 98.50 103 LEU A N 1
ATOM 796 C CA . LEU A 1 103 ? -8.524 -0.962 6.959 1.00 98.50 103 LEU A CA 1
ATOM 797 C C . LEU A 1 103 ? -9.055 -2.301 6.430 1.00 98.50 103 LEU A C 1
ATOM 799 O O . LEU A 1 103 ? -10.140 -2.717 6.826 1.00 98.50 103 LEU A O 1
ATOM 803 N N . SER A 1 104 ? -8.271 -3.011 5.612 1.00 97.62 104 SER A N 1
ATOM 804 C CA . SER A 1 104 ? -8.589 -4.371 5.154 1.00 97.62 104 SER A CA 1
ATOM 805 C C . SER A 1 104 ? -8.762 -5.344 6.327 1.00 97.62 104 SER A C 1
ATOM 807 O O . SER A 1 104 ? -9.791 -6.008 6.445 1.00 97.62 104 SER A O 1
ATOM 809 N N . VAL A 1 105 ? -7.809 -5.364 7.267 1.00 98.06 105 VAL A N 1
ATOM 810 C CA . VAL A 1 105 ? -7.897 -6.244 8.445 1.00 98.06 105 VAL A CA 1
ATOM 811 C C . VAL A 1 105 ? -9.026 -5.822 9.388 1.00 98.06 105 VAL A C 1
ATOM 813 O O . VAL A 1 105 ? -9.714 -6.682 9.935 1.00 98.06 105 VAL A O 1
ATOM 816 N N . LEU A 1 106 ? -9.242 -4.518 9.587 1.00 97.81 106 LEU A N 1
ATOM 817 C CA . LEU A 1 106 ? -10.381 -4.029 10.368 1.00 97.81 106 LEU A CA 1
ATOM 818 C C . LEU A 1 106 ? -11.704 -4.477 9.760 1.00 97.81 106 LEU A C 1
ATOM 820 O O . LEU A 1 106 ? -12.562 -4.935 10.504 1.00 97.81 106 LEU A O 1
ATOM 824 N N . HIS A 1 107 ? -11.840 -4.426 8.435 1.00 97.44 107 HIS A N 1
ATOM 825 C CA . HIS A 1 107 ? -13.040 -4.890 7.750 1.00 97.44 107 HIS A CA 1
ATOM 826 C C . HIS A 1 107 ? -13.316 -6.380 7.993 1.00 97.44 107 HIS A C 1
ATOM 828 O O . HIS A 1 107 ? -14.467 -6.767 8.157 1.00 97.44 107 HIS A O 1
ATOM 834 N N . GLU A 1 108 ? -12.278 -7.222 8.062 1.00 96.25 108 GLU A N 1
ATOM 835 C CA . GLU A 1 108 ? -12.436 -8.643 8.409 1.00 96.25 108 GLU A CA 1
ATOM 836 C C . GLU A 1 108 ? -12.908 -8.861 9.858 1.00 96.25 108 GLU A C 1
ATOM 838 O O . GLU A 1 108 ? -13.590 -9.848 10.143 1.00 96.25 108 GLU A O 1
ATOM 843 N N . ILE A 1 109 ? -12.514 -7.975 10.780 1.00 97.12 109 ILE A N 1
ATOM 844 C CA . ILE A 1 109 ? -12.847 -8.062 12.210 1.00 97.12 109 ILE A CA 1
ATOM 845 C C . ILE A 1 109 ? -14.246 -7.500 12.481 1.00 97.12 109 ILE A C 1
ATOM 847 O O . ILE A 1 109 ? -15.049 -8.145 13.155 1.00 97.12 109 ILE A O 1
ATOM 851 N N . ASP A 1 110 ? -14.503 -6.290 11.990 1.00 95.25 110 ASP A N 1
ATOM 852 C CA . ASP A 1 110 ? -15.720 -5.512 12.193 1.00 95.25 110 ASP A CA 1
ATOM 853 C C . ASP A 1 110 ? -15.945 -4.576 10.985 1.00 95.25 110 ASP A C 1
ATOM 855 O O . ASP A 1 110 ? -15.388 -3.472 10.933 1.00 95.25 110 ASP A O 1
ATOM 859 N N . PRO A 1 111 ? -16.754 -5.000 9.996 1.00 94.44 111 PRO A N 1
ATOM 860 C CA . PRO A 1 111 ? -17.066 -4.198 8.816 1.00 94.44 111 PRO A CA 1
ATOM 861 C C . PRO A 1 111 ? -17.675 -2.823 9.111 1.00 94.44 111 PRO A C 1
ATOM 863 O O . PRO A 1 111 ? -17.528 -1.927 8.277 1.00 94.44 111 PRO A O 1
ATOM 866 N N . ASP A 1 112 ? -18.360 -2.661 10.249 1.00 92.88 112 ASP A N 1
ATOM 867 C CA . ASP A 1 112 ? -19.051 -1.421 10.621 1.00 92.88 112 ASP A CA 1
ATOM 868 C C . ASP A 1 112 ? -18.088 -0.388 11.233 1.00 92.88 112 ASP A C 1
ATOM 870 O O . ASP A 1 112 ? -18.395 0.804 11.275 1.00 92.88 112 ASP A O 1
ATOM 874 N N . ALA A 1 113 ? -16.897 -0.819 11.663 1.00 90.75 113 ALA A N 1
ATOM 875 C CA . ALA A 1 113 ? -15.851 0.056 12.194 1.00 90.75 113 ALA A CA 1
ATOM 876 C C . ALA A 1 113 ? -15.003 0.744 11.105 1.00 90.75 113 ALA A C 1
ATOM 878 O O . ALA A 1 113 ? -14.112 1.533 11.429 1.00 90.75 113 ALA A O 1
ATOM 879 N N . VAL A 1 114 ? -15.232 0.429 9.826 1.00 96.50 114 VAL A N 1
ATOM 880 C CA . VAL A 1 114 ? -14.438 0.935 8.698 1.00 96.50 114 VAL A CA 1
ATOM 881 C C . VAL A 1 114 ? -15.121 2.131 8.044 1.00 96.50 114 VAL A C 1
ATOM 883 O O . VAL A 1 114 ? -16.256 2.037 7.580 1.00 96.50 114 VAL A O 1
ATOM 886 N N . ASP A 1 115 ? -14.388 3.238 7.926 1.00 96.62 115 ASP A N 1
ATOM 887 C CA . ASP A 1 115 ? -14.803 4.386 7.118 1.00 96.62 115 ASP A CA 1
ATOM 888 C C . ASP A 1 115 ? -14.653 4.066 5.622 1.00 96.62 115 ASP A C 1
ATOM 890 O O . ASP A 1 115 ? -13.582 4.179 5.017 1.00 96.62 115 ASP A O 1
ATOM 894 N N . ARG A 1 116 ? -15.756 3.613 5.034 1.00 96.12 116 ARG A N 1
ATOM 895 C CA . ARG A 1 116 ? -15.853 3.213 3.627 1.00 96.12 116 ARG A CA 1
ATOM 896 C C . ARG A 1 116 ? -15.686 4.375 2.655 1.00 96.12 116 ARG A C 1
ATOM 898 O O . ARG A 1 116 ? -15.110 4.199 1.581 1.00 96.12 116 ARG A O 1
ATOM 905 N N . ASP A 1 117 ? -16.144 5.564 3.033 1.00 96.38 117 ASP A N 1
ATOM 906 C CA . ASP A 1 117 ? -16.006 6.750 2.190 1.00 96.38 117 ASP A CA 1
ATOM 907 C C . ASP A 1 117 ? -14.538 7.165 2.095 1.00 96.38 117 ASP A C 1
ATOM 909 O O . ASP A 1 117 ? -14.053 7.466 0.999 1.00 96.38 117 ASP A O 1
ATOM 913 N N . TYR A 1 118 ? -13.797 7.073 3.204 1.00 97.44 118 TYR A N 1
ATOM 914 C CA . TYR A 1 118 ? -12.354 7.290 3.193 1.00 97.44 118 TYR A CA 1
ATOM 915 C C . TYR A 1 118 ? -11.605 6.224 2.377 1.00 97.44 118 TYR A C 1
ATOM 917 O O . TYR A 1 118 ? -10.726 6.576 1.588 1.00 97.44 118 TYR A O 1
ATOM 925 N N . VAL A 1 119 ? -11.968 4.936 2.495 1.00 98.12 119 VAL A N 1
ATOM 926 C CA . VAL A 1 119 ? -11.392 3.860 1.654 1.00 98.12 119 VAL A CA 1
ATOM 927 C C . VAL A 1 119 ? -11.588 4.173 0.170 1.00 98.12 119 VAL A C 1
ATOM 929 O O . VAL A 1 119 ? -10.629 4.108 -0.603 1.00 98.12 119 VAL A O 1
ATOM 932 N N . ARG A 1 120 ? -12.807 4.559 -0.230 1.00 97.81 120 ARG A N 1
ATOM 933 C CA . ARG A 1 120 ? -13.122 4.916 -1.619 1.00 97.81 120 ARG A CA 1
ATOM 934 C C . ARG A 1 120 ? -12.320 6.126 -2.084 1.00 97.81 120 ARG A C 1
ATOM 936 O O . ARG A 1 120 ? -11.755 6.085 -3.175 1.00 97.81 120 ARG A O 1
ATOM 943 N N . ARG A 1 121 ? -12.242 7.175 -1.260 1.00 97.88 121 ARG A N 1
ATOM 944 C CA . ARG A 1 121 ? -11.471 8.389 -1.555 1.00 97.88 121 ARG A CA 1
ATOM 945 C C . ARG A 1 121 ? -9.996 8.066 -1.775 1.00 97.88 121 ARG A C 1
ATOM 947 O O . ARG A 1 121 ? -9.448 8.423 -2.813 1.00 97.88 121 ARG A O 1
ATOM 954 N N . LEU A 1 122 ? -9.370 7.348 -0.843 1.00 98.12 122 LEU A N 1
ATOM 955 C CA . LEU A 1 122 ? -7.950 7.010 -0.930 1.00 98.12 122 LEU A CA 1
ATOM 956 C C . LEU A 1 122 ? -7.653 6.102 -2.133 1.00 98.12 122 LEU A C 1
ATOM 958 O O . LEU A 1 122 ? -6.697 6.351 -2.868 1.00 98.12 122 LEU A O 1
ATOM 962 N N . ALA A 1 123 ? -8.493 5.093 -2.389 1.00 98.19 123 ALA A N 1
ATOM 963 C CA . ALA A 1 123 ? -8.357 4.239 -3.569 1.00 98.19 123 ALA A CA 1
ATOM 964 C C . ALA A 1 123 ? -8.505 5.030 -4.880 1.00 98.19 123 ALA A C 1
ATOM 966 O O . ALA A 1 123 ? -7.756 4.797 -5.833 1.00 98.19 123 ALA A O 1
ATOM 967 N N . TRP A 1 124 ? -9.431 5.992 -4.920 1.00 98.00 124 TRP A N 1
ATOM 968 C CA . TRP A 1 124 ? -9.627 6.866 -6.072 1.00 98.00 124 TRP A CA 1
ATOM 969 C C . TRP A 1 124 ? -8.409 7.759 -6.324 1.00 98.00 124 TRP A C 1
ATOM 971 O O . TRP A 1 124 ? -7.902 7.756 -7.443 1.00 98.00 124 TRP A O 1
ATOM 981 N N . VAL A 1 125 ? -7.881 8.439 -5.299 1.00 98.25 125 VAL A N 1
ATOM 982 C CA . VAL A 1 125 ? -6.677 9.285 -5.427 1.00 98.25 125 VAL A CA 1
ATOM 983 C C . VAL A 1 125 ? -5.487 8.472 -5.948 1.00 98.25 125 VAL A C 1
ATOM 985 O O . VAL A 1 125 ? -4.832 8.863 -6.916 1.00 98.25 125 VAL A O 1
ATOM 988 N N . ILE A 1 126 ? -5.251 7.282 -5.382 1.00 98.38 126 ILE A N 1
ATOM 989 C CA . ILE A 1 126 ? -4.183 6.386 -5.850 1.00 98.38 126 ILE A CA 1
ATOM 990 C C . ILE A 1 126 ? -4.421 5.952 -7.302 1.00 98.38 126 ILE A C 1
ATOM 992 O O . ILE A 1 126 ? -3.472 5.841 -8.073 1.00 98.38 126 ILE A O 1
ATOM 996 N N . THR A 1 127 ? -5.668 5.716 -7.700 1.00 97.88 127 THR A N 1
ATOM 997 C CA . THR A 1 127 ? -6.011 5.350 -9.080 1.00 97.88 127 THR A CA 1
ATOM 998 C C . THR A 1 127 ? -5.754 6.500 -10.058 1.00 97.88 127 THR A C 1
ATOM 1000 O O . THR A 1 127 ? -5.183 6.276 -11.126 1.00 97.88 127 THR A O 1
ATOM 1003 N N . GLN A 1 128 ? -6.115 7.736 -9.696 1.00 97.31 128 GLN A N 1
ATOM 1004 C CA . GLN A 1 128 ? -5.923 8.910 -10.559 1.00 97.31 128 GLN A CA 1
ATOM 1005 C C . GLN A 1 128 ? -4.452 9.287 -10.743 1.00 97.31 128 GLN A C 1
ATOM 1007 O O . GLN A 1 128 ? -4.072 9.806 -11.789 1.00 97.31 128 GLN A O 1
ATOM 1012 N N . ALA A 1 129 ? -3.614 9.002 -9.749 1.00 97.75 129 ALA A N 1
ATOM 1013 C CA . ALA A 1 129 ? -2.193 9.318 -9.800 1.00 97.75 129 ALA A CA 1
ATOM 1014 C C . ALA A 1 129 ? -1.352 8.346 -10.650 1.00 97.75 129 ALA A C 1
ATOM 1016 O O . ALA A 1 129 ? -0.154 8.585 -10.827 1.00 97.75 129 ALA A O 1
ATOM 1017 N N . GLN A 1 130 ? -1.925 7.234 -11.127 1.00 98.38 130 GLN A N 1
ATOM 1018 C CA . GLN A 1 130 ? -1.200 6.280 -11.965 1.00 98.38 130 GLN A CA 1
ATOM 1019 C C . GLN A 1 130 ? -1.008 6.839 -13.376 1.00 98.38 130 GLN A C 1
ATOM 1021 O O . GLN A 1 130 ? -1.930 7.377 -13.994 1.00 98.38 130 GLN A O 1
ATOM 1026 N N . HIS A 1 131 ? 0.173 6.625 -13.947 1.00 98.19 131 HI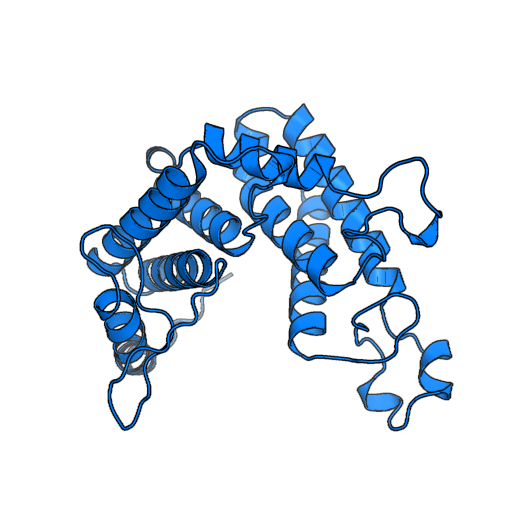S A N 1
ATOM 1027 C CA . HIS A 1 131 ? 0.408 6.905 -15.358 1.00 98.19 131 HIS A CA 1
ATOM 1028 C C . HIS A 1 131 ? -0.399 5.950 -16.247 1.00 98.19 131 HIS A C 1
ATOM 1030 O O . HIS A 1 131 ? -0.081 4.767 -16.349 1.00 98.19 131 HIS A O 1
ATOM 1036 N N . ARG A 1 132 ? -1.451 6.460 -16.902 1.00 94.94 132 ARG A N 1
ATOM 1037 C CA . ARG A 1 132 ? -2.352 5.663 -17.768 1.00 94.94 132 ARG A CA 1
ATOM 1038 C C . ARG A 1 132 ? -2.411 6.141 -19.217 1.00 94.94 132 ARG A C 1
ATOM 1040 O O . ARG A 1 132 ? -2.685 5.353 -20.114 1.00 94.94 132 ARG A O 1
ATOM 1047 N N . VAL A 1 133 ? -2.195 7.433 -19.459 1.00 93.44 133 VAL A N 1
ATOM 1048 C CA . VAL A 1 133 ? -2.302 8.050 -20.790 1.00 93.44 133 VAL A CA 1
ATOM 1049 C C . VAL A 1 133 ? -1.296 9.187 -20.940 1.00 93.44 133 VAL A C 1
ATOM 1051 O O . VAL A 1 133 ? -0.929 9.824 -19.958 1.00 93.44 133 VAL A O 1
ATOM 1054 N N . ARG A 1 134 ? -0.907 9.495 -22.186 1.00 92.25 134 ARG A N 1
ATOM 1055 C CA . ARG A 1 134 ? -0.041 10.644 -22.539 1.00 92.25 134 ARG A CA 1
ATOM 1056 C C . ARG A 1 134 ? 1.332 10.650 -21.843 1.00 92.25 134 ARG A C 1
ATOM 1058 O O . ARG A 1 134 ? 1.896 11.712 -21.600 1.00 92.25 134 ARG A O 1
ATOM 1065 N N . VAL A 1 135 ? 1.878 9.469 -21.584 1.00 95.25 135 VAL A N 1
ATOM 1066 C CA . VAL A 1 135 ? 3.235 9.230 -21.071 1.00 95.25 135 VAL A CA 1
ATOM 1067 C C . VAL A 1 135 ? 3.964 8.257 -22.006 1.00 95.25 135 VAL A C 1
ATOM 1069 O O . VAL A 1 135 ? 3.305 7.657 -22.857 1.00 95.25 135 VAL A O 1
ATOM 1072 N N . PRO A 1 136 ? 5.293 8.078 -21.890 1.00 96.19 136 PRO A N 1
ATOM 1073 C CA . PRO A 1 136 ? 5.978 6.981 -22.571 1.00 96.19 136 PRO A CA 1
ATOM 1074 C C . PRO A 1 136 ? 5.357 5.621 -22.220 1.00 96.19 136 PRO A C 1
ATOM 1076 O O . PRO A 1 136 ? 4.962 5.411 -21.076 1.00 96.19 136 PRO A O 1
ATOM 1079 N N . ASP A 1 137 ? 5.329 4.682 -23.168 1.00 95.75 137 ASP A N 1
ATOM 1080 C CA . ASP A 1 137 ? 4.724 3.356 -22.953 1.00 95.75 137 ASP A CA 1
ATOM 1081 C C . ASP A 1 137 ? 5.348 2.611 -21.761 1.00 95.75 137 ASP A C 1
ATOM 1083 O O . ASP A 1 137 ? 4.639 1.973 -20.988 1.00 95.75 137 ASP A O 1
ATOM 1087 N N . SER A 1 138 ? 6.661 2.763 -21.543 1.00 95.69 138 SER A N 1
ATOM 1088 C CA . SER A 1 138 ? 7.363 2.168 -20.397 1.00 95.69 138 SER A CA 1
ATOM 1089 C C . SER A 1 138 ? 6.959 2.756 -19.041 1.00 95.69 138 SER A C 1
ATOM 1091 O O . SER A 1 138 ? 7.293 2.194 -18.005 1.00 95.69 138 SER A O 1
ATOM 1093 N N . TRP A 1 139 ? 6.252 3.888 -19.017 1.00 97.50 139 TRP A N 1
ATOM 1094 C CA . TRP A 1 139 ? 5.783 4.524 -17.783 1.00 97.50 139 TRP A CA 1
ATOM 1095 C C . TRP A 1 139 ? 4.375 4.085 -17.393 1.00 97.50 139 TRP A C 1
ATOM 1097 O O . TRP A 1 139 ? 3.963 4.337 -16.262 1.00 97.50 139 TRP A O 1
ATOM 1107 N N . ILE A 1 140 ? 3.633 3.447 -18.302 1.00 98.12 140 ILE A N 1
ATOM 1108 C CA . ILE A 1 140 ? 2.261 3.010 -18.048 1.00 98.12 140 ILE A CA 1
ATOM 1109 C C . ILE A 1 140 ? 2.229 2.043 -16.861 1.00 98.12 140 ILE A C 1
ATOM 1111 O O . ILE A 1 140 ? 3.023 1.108 -16.789 1.00 98.12 140 ILE A O 1
ATOM 1115 N N . GLY A 1 141 ? 1.311 2.288 -15.925 1.00 97.88 141 GLY A N 1
ATOM 1116 C CA . GLY A 1 141 ? 1.180 1.540 -14.674 1.00 97.88 141 GLY A CA 1
ATOM 1117 C C . GLY A 1 141 ? 2.054 2.064 -13.530 1.00 97.88 141 GLY A C 1
ATOM 1118 O O . GLY A 1 141 ? 1.773 1.776 -12.366 1.00 97.88 141 GLY A O 1
ATOM 1119 N N . GLY A 1 142 ? 3.078 2.862 -13.842 1.00 97.94 142 GLY A N 1
ATOM 1120 C CA . GLY A 1 142 ? 4.001 3.431 -12.870 1.00 97.94 142 GLY A CA 1
ATOM 1121 C C . GLY A 1 142 ? 3.451 4.652 -12.129 1.00 97.94 142 GLY A C 1
ATOM 1122 O O . GLY A 1 142 ? 2.470 5.281 -12.535 1.00 97.94 142 GLY A O 1
ATOM 1123 N N . TYR A 1 143 ? 4.138 5.013 -11.046 1.00 97.69 143 TYR A N 1
ATOM 1124 C CA . TYR A 1 143 ? 3.847 6.183 -10.214 1.00 97.69 143 TYR A CA 1
ATOM 1125 C C . TYR A 1 143 ? 5.080 7.053 -10.007 1.00 97.69 143 TYR A C 1
ATOM 1127 O O . TYR A 1 143 ? 6.173 6.514 -9.848 1.00 97.69 143 TYR A O 1
ATOM 1135 N N . PHE A 1 144 ? 4.859 8.369 -9.885 1.00 95.25 144 PHE A N 1
ATOM 1136 C CA . PHE A 1 144 ? 5.870 9.439 -9.876 1.00 95.25 144 PHE A CA 1
ATOM 1137 C C . PHE A 1 144 ? 6.510 9.716 -11.239 1.00 95.25 144 PHE A C 1
ATOM 1139 O O . PHE A 1 144 ? 6.337 8.970 -12.194 1.00 95.25 144 PHE A O 1
ATOM 1146 N N . SER A 1 145 ? 7.206 10.848 -11.351 1.00 93.94 145 SER A N 1
ATOM 1147 C CA . SER A 1 145 ? 7.913 11.264 -12.566 1.00 93.94 145 SER A CA 1
ATOM 1148 C C . SER A 1 145 ? 9.376 11.581 -12.218 1.00 93.94 145 SER A C 1
ATOM 1150 O O . SER A 1 145 ? 9.617 12.635 -11.627 1.00 93.94 145 SER A O 1
ATOM 1152 N N . PRO A 1 146 ? 10.349 10.710 -12.560 1.00 94.31 146 PRO A N 1
ATOM 1153 C CA . PRO A 1 146 ? 10.183 9.431 -13.262 1.00 94.31 146 PRO A CA 1
ATOM 1154 C C . PRO A 1 146 ? 9.508 8.353 -12.393 1.00 94.31 146 PRO A C 1
ATOM 1156 O O . PRO A 1 146 ? 9.536 8.461 -11.164 1.00 94.31 146 PRO A O 1
ATOM 1159 N N . PRO A 1 147 ? 8.897 7.323 -13.008 1.00 96.44 147 PRO A N 1
ATOM 1160 C CA . PRO A 1 147 ? 8.247 6.266 -12.260 1.00 96.44 147 PRO A CA 1
ATOM 1161 C C . PRO A 1 147 ? 9.252 5.284 -11.657 1.00 96.44 147 PRO A C 1
ATOM 1163 O O . PRO A 1 147 ? 10.283 4.985 -12.260 1.00 96.44 147 PRO A O 1
ATOM 1166 N N . ALA A 1 148 ? 8.921 4.758 -10.479 1.00 96.44 148 ALA A N 1
ATOM 1167 C CA . ALA A 1 148 ? 9.791 3.870 -9.711 1.00 96.44 148 ALA A CA 1
ATOM 1168 C C . ALA A 1 148 ? 9.065 2.598 -9.246 1.00 96.44 148 ALA A C 1
ATOM 1170 O O . ALA A 1 148 ? 7.836 2.574 -9.095 1.00 96.44 148 ALA A O 1
ATOM 1171 N N . SER A 1 149 ? 9.841 1.542 -9.001 1.00 96.94 149 SER A N 1
ATOM 1172 C CA . SER A 1 149 ? 9.351 0.195 -8.700 1.00 96.94 149 SER A CA 1
ATOM 1173 C C . SER A 1 149 ? 8.604 0.142 -7.365 1.00 96.94 149 SER A C 1
ATOM 1175 O O . SER A 1 149 ? 7.402 -0.125 -7.339 1.00 96.94 149 SER A O 1
ATOM 1177 N N . THR A 1 150 ? 9.257 0.510 -6.256 1.00 96.94 150 THR A N 1
ATOM 1178 C CA . THR A 1 150 ? 8.655 0.441 -4.910 1.00 96.94 150 THR A CA 1
ATOM 1179 C C . THR A 1 150 ? 7.393 1.291 -4.768 1.00 96.94 150 THR A C 1
ATOM 1181 O O . THR A 1 150 ? 6.385 0.759 -4.307 1.00 96.94 150 THR A O 1
ATOM 1184 N N . PRO A 1 151 ? 7.358 2.569 -5.205 1.00 97.06 151 PRO A N 1
ATOM 1185 C CA . PRO A 1 151 ? 6.133 3.367 -5.159 1.00 97.06 151 PRO A CA 1
ATOM 1186 C C . PRO A 1 151 ? 4.959 2.744 -5.915 1.00 97.06 151 PRO A C 1
ATOM 1188 O O . PRO A 1 151 ? 3.812 2.932 -5.504 1.00 97.06 151 PRO A O 1
ATOM 1191 N N . THR A 1 152 ? 5.243 2.009 -6.991 1.00 98.19 152 THR A N 1
ATOM 1192 C CA . THR A 1 152 ? 4.235 1.294 -7.775 1.00 98.19 152 THR A CA 1
ATOM 1193 C C . THR A 1 152 ? 3.773 0.020 -7.072 1.00 98.19 152 THR A C 1
ATOM 1195 O O . THR A 1 152 ? 2.568 -0.233 -6.992 1.00 98.19 152 THR A O 1
ATOM 1198 N N . ALA A 1 153 ? 4.706 -0.739 -6.495 1.00 98.19 153 ALA A N 1
ATOM 1199 C CA . ALA A 1 153 ? 4.417 -1.948 -5.730 1.00 98.19 153 ALA A CA 1
ATOM 1200 C C . ALA A 1 153 ? 3.531 -1.679 -4.509 1.00 98.19 153 ALA A C 1
ATOM 1202 O O . ALA A 1 153 ? 2.443 -2.246 -4.414 1.00 98.19 153 ALA A O 1
ATOM 1203 N N . ILE A 1 154 ? 3.909 -0.724 -3.654 1.00 97.62 154 ILE A N 1
ATOM 1204 C CA . ILE A 1 154 ? 3.164 -0.428 -2.420 1.00 97.62 154 ILE A CA 1
ATOM 1205 C C . ILE A 1 154 ? 1.726 0.039 -2.689 1.00 97.62 154 ILE A C 1
ATOM 1207 O O . ILE A 1 154 ? 0.802 -0.301 -1.954 1.00 97.62 154 ILE A O 1
ATOM 1211 N N . ARG A 1 155 ? 1.504 0.794 -3.772 1.00 98.31 155 ARG A N 1
ATOM 1212 C CA . ARG A 1 155 ? 0.160 1.246 -4.169 1.00 98.31 155 ARG A CA 1
ATOM 1213 C C . ARG A 1 155 ? -0.675 0.085 -4.696 1.00 98.31 155 ARG A C 1
ATOM 1215 O O . ARG A 1 155 ? -1.843 -0.025 -4.335 1.00 98.31 155 ARG A O 1
ATOM 1222 N N . SER A 1 156 ? -0.066 -0.798 -5.488 1.00 97.88 156 SER A N 1
ATOM 1223 C CA . SER A 1 156 ? -0.721 -2.011 -5.990 1.00 97.88 156 SER A CA 1
ATOM 1224 C C . SER A 1 156 ? -1.134 -2.934 -4.836 1.00 97.88 156 SER A C 1
ATOM 1226 O O . SER A 1 156 ? -2.269 -3.399 -4.791 1.00 97.88 156 SER A O 1
ATOM 1228 N N . GLU A 1 157 ? -0.245 -3.132 -3.859 1.00 96.12 157 GLU A N 1
ATOM 1229 C CA . GLU A 1 157 ? -0.511 -3.860 -2.615 1.00 96.12 157 GLU A CA 1
ATOM 1230 C C . GLU A 1 157 ? -1.690 -3.283 -1.824 1.00 96.12 157 GLU A C 1
ATOM 1232 O O . GLU A 1 157 ? -2.635 -4.005 -1.498 1.00 96.12 157 GLU A O 1
ATOM 1237 N N . GLY A 1 158 ? -1.644 -1.980 -1.531 1.00 97.25 158 GLY A N 1
ATOM 1238 C CA . GLY A 1 158 ? -2.673 -1.311 -0.740 1.00 97.25 158 GLY A CA 1
ATOM 1239 C C . GLY A 1 158 ? -4.042 -1.355 -1.415 1.00 97.25 158 GLY A C 1
ATOM 1240 O O . GLY A 1 158 ? -5.025 -1.736 -0.781 1.00 97.25 158 GLY A O 1
ATOM 1241 N N . LEU A 1 159 ? -4.110 -1.030 -2.713 1.00 97.75 159 LEU A N 1
ATOM 1242 C CA . LEU A 1 159 ? -5.350 -1.105 -3.495 1.00 97.75 159 LEU A CA 1
ATOM 1243 C C . LEU A 1 159 ? -5.948 -2.511 -3.470 1.00 97.75 159 LEU A C 1
ATOM 1245 O O . LEU A 1 159 ? -7.148 -2.692 -3.270 1.00 97.75 159 LEU A O 1
ATOM 1249 N N . CYS A 1 160 ? -5.099 -3.519 -3.621 1.00 95.56 160 CYS A N 1
ATOM 1250 C CA . CYS A 1 160 ? -5.521 -4.905 -3.610 1.00 95.56 160 CYS A CA 1
ATOM 1251 C C . CYS A 1 160 ? -6.062 -5.370 -2.260 1.00 95.56 160 CYS A C 1
ATOM 1253 O O . CYS A 1 160 ? -7.037 -6.119 -2.213 1.00 95.56 160 CYS A O 1
ATOM 1255 N N . ALA A 1 161 ? -5.474 -4.895 -1.160 1.00 96.06 161 ALA A N 1
ATOM 1256 C CA . ALA A 1 161 ? -5.943 -5.214 0.182 1.00 96.06 161 ALA A CA 1
ATOM 1257 C C . ALA A 1 161 ? -7.396 -4.772 0.412 1.00 96.06 161 ALA A C 1
ATOM 1259 O O . ALA A 1 161 ? -8.145 -5.452 1.116 1.00 96.06 161 ALA A O 1
ATOM 1260 N N . VAL A 1 162 ? -7.808 -3.655 -0.194 1.00 96.94 162 VAL A N 1
ATOM 1261 C CA . VAL A 1 162 ? -9.160 -3.098 -0.041 1.00 96.94 162 VAL A CA 1
ATOM 1262 C C . VAL A 1 162 ? -10.118 -3.463 -1.177 1.00 96.94 162 VAL A C 1
ATOM 1264 O O . VAL A 1 162 ? -11.299 -3.129 -1.091 1.00 96.94 162 VAL A O 1
ATOM 1267 N N . LEU A 1 163 ? -9.673 -4.205 -2.201 1.00 94.94 163 LEU A N 1
ATOM 1268 C CA . LEU A 1 163 ? -10.540 -4.679 -3.289 1.00 94.94 163 LEU A CA 1
ATOM 1269 C C . LEU A 1 163 ? -11.825 -5.372 -2.796 1.00 94.94 163 LEU A C 1
ATOM 1271 O O . LEU A 1 163 ? -12.878 -5.073 -3.357 1.00 94.94 163 LEU A O 1
ATOM 1275 N N . PRO A 1 164 ? -11.81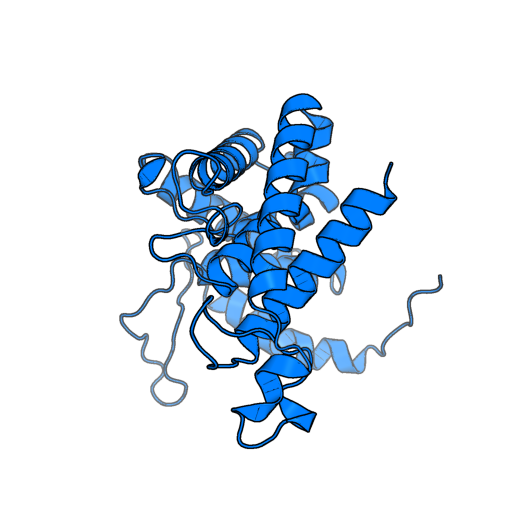0 -6.248 -1.767 1.00 93.19 164 PRO A N 1
ATOM 1276 C CA . PRO A 1 164 ? -13.040 -6.857 -1.256 1.00 93.19 164 PRO A CA 1
ATOM 1277 C C . PRO A 1 164 ? -14.043 -5.838 -0.698 1.00 93.19 164 PRO A C 1
ATOM 1279 O O . PRO A 1 164 ? -15.246 -6.005 -0.887 1.00 93.19 164 PRO A O 1
ATOM 1282 N N . ILE A 1 165 ? -13.551 -4.771 -0.055 1.00 96.06 165 ILE A N 1
ATOM 1283 C CA . ILE A 1 165 ? -14.387 -3.688 0.484 1.00 96.06 165 ILE A CA 1
ATOM 1284 C C . ILE A 1 165 ? -15.062 -2.953 -0.675 1.00 96.06 165 ILE A C 1
ATOM 1286 O O . ILE A 1 165 ? -16.284 -2.830 -0.704 1.00 96.06 165 ILE A O 1
ATOM 1290 N N . LEU A 1 166 ? -14.263 -2.541 -1.666 1.00 96.06 166 LEU A N 1
ATOM 1291 C CA . LEU A 1 166 ? -14.729 -1.802 -2.841 1.00 96.06 166 LEU A CA 1
ATOM 1292 C C . LEU A 1 166 ? -15.701 -2.631 -3.691 1.00 96.06 166 LEU A C 1
ATOM 1294 O O . LEU A 1 166 ? -16.721 -2.117 -4.140 1.00 96.06 166 LEU A O 1
ATOM 1298 N N . ALA A 1 167 ? -15.434 -3.928 -3.863 1.00 93.31 167 ALA A N 1
ATOM 1299 C CA . ALA A 1 167 ? -16.311 -4.844 -4.592 1.00 93.31 167 ALA A CA 1
ATOM 1300 C C . ALA A 1 167 ? -17.670 -5.043 -3.905 1.00 93.31 167 ALA A C 1
ATOM 1302 O O . ALA A 1 167 ? -18.663 -5.293 -4.586 1.00 93.31 167 ALA A O 1
ATOM 1303 N N . GLY A 1 168 ? -17.721 -4.921 -2.575 1.00 92.25 168 GLY A N 1
ATOM 1304 C CA . GLY A 1 168 ? -18.969 -4.927 -1.814 1.00 92.25 168 GLY A CA 1
ATOM 1305 C C . GLY A 1 168 ? -19.805 -3.653 -1.977 1.00 92.25 168 GLY A C 1
ATOM 1306 O O . GLY A 1 168 ? -20.961 -3.645 -1.561 1.00 92.25 168 GLY A O 1
ATOM 1307 N N . GLU A 1 169 ? -19.244 -2.594 -2.565 1.00 90.88 169 GLU A N 1
ATOM 1308 C CA . GLU A 1 169 ? -19.898 -1.292 -2.727 1.00 90.88 169 GLU A CA 1
ATOM 1309 C C . GLU A 1 169 ? -20.265 -0.996 -4.176 1.00 90.88 169 GLU A C 1
ATOM 1311 O O . GLU A 1 169 ? -21.417 -0.672 -4.462 1.00 90.88 169 GLU A O 1
ATOM 1316 N N . ASP A 1 170 ? -19.298 -1.114 -5.087 1.00 93.12 170 ASP A N 1
ATOM 1317 C CA . ASP A 1 170 ? -19.488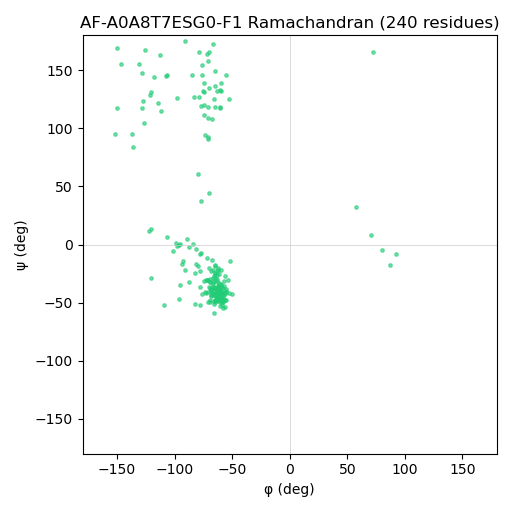 -0.834 -6.506 1.00 93.12 170 ASP A CA 1
ATOM 1318 C C . ASP A 1 170 ? -18.553 -1.704 -7.360 1.00 93.12 170 ASP A C 1
ATOM 1320 O O . ASP A 1 170 ? -17.322 -1.609 -7.305 1.00 93.12 170 ASP A O 1
ATOM 1324 N N . ALA A 1 171 ? -19.156 -2.549 -8.196 1.00 92.94 171 ALA A N 1
ATOM 1325 C CA . ALA A 1 171 ? -18.433 -3.451 -9.081 1.00 92.94 171 ALA A CA 1
ATOM 1326 C C . ALA A 1 171 ? -17.579 -2.716 -10.130 1.00 92.94 171 ALA A C 1
ATOM 1328 O O . ALA A 1 171 ? -16.545 -3.248 -10.534 1.00 92.94 171 ALA A O 1
ATOM 1329 N N . LEU A 1 172 ? -17.979 -1.514 -10.562 1.00 94.75 172 LEU A N 1
ATOM 1330 C CA . LEU A 1 172 ? -17.224 -0.717 -11.533 1.00 94.75 172 LEU A CA 1
ATOM 1331 C C . LEU A 1 172 ? -15.976 -0.105 -10.898 1.00 94.75 172 LEU A C 1
ATOM 1333 O O . LEU A 1 172 ? -14.912 -0.143 -11.511 1.00 94.75 172 LEU A O 1
ATOM 1337 N N . ILE A 1 173 ? -16.081 0.389 -9.659 1.00 94.19 173 ILE A N 1
ATOM 1338 C CA . ILE A 1 173 ? -14.917 0.879 -8.904 1.00 94.19 173 ILE A CA 1
ATOM 1339 C C . ILE A 1 173 ? -13.929 -0.268 -8.686 1.00 94.19 173 ILE A C 1
ATOM 1341 O O . ILE A 1 173 ? -12.737 -0.120 -8.943 1.00 94.19 173 ILE A O 1
ATOM 1345 N N . ALA A 1 174 ? -14.420 -1.436 -8.266 1.00 93.88 174 ALA A N 1
ATOM 1346 C CA . ALA A 1 174 ? -13.567 -2.602 -8.077 1.00 93.88 174 ALA A CA 1
ATOM 1347 C C . ALA A 1 174 ? -12.906 -3.073 -9.384 1.00 93.88 174 ALA A C 1
ATOM 1349 O O . ALA A 1 174 ? -11.758 -3.509 -9.353 1.00 93.88 174 ALA A O 1
ATOM 1350 N N . ALA A 1 175 ? -13.601 -2.990 -10.523 1.00 94.44 175 ALA A N 1
ATOM 1351 C CA . ALA A 1 175 ? -13.030 -3.320 -11.826 1.00 94.44 175 ALA A CA 1
ATOM 1352 C C . ALA A 1 175 ? -11.909 -2.347 -12.233 1.00 94.44 175 ALA A C 1
ATOM 1354 O O . ALA A 1 175 ? -10.819 -2.807 -12.558 1.00 94.44 175 ALA A O 1
ATOM 1355 N N . ASP A 1 176 ? -12.120 -1.030 -12.126 1.00 95.62 176 ASP A N 1
ATOM 1356 C CA . ASP A 1 176 ? -11.075 -0.039 -12.446 1.00 95.62 176 ASP A CA 1
ATOM 1357 C C . ASP A 1 176 ? -9.852 -0.196 -11.526 1.00 95.62 176 ASP A C 1
ATOM 1359 O O . ASP A 1 176 ? -8.713 -0.168 -11.984 1.00 95.62 176 ASP A O 1
ATOM 1363 N N . VAL A 1 177 ? -10.066 -0.469 -10.234 1.00 96.19 177 VAL A N 1
ATOM 1364 C CA . VAL A 1 177 ? -8.966 -0.728 -9.290 1.00 96.19 177 VAL A CA 1
ATOM 1365 C C . VAL A 1 177 ? -8.208 -2.013 -9.637 1.00 96.19 177 VAL A C 1
ATOM 1367 O O . VAL A 1 177 ? -6.983 -2.042 -9.517 1.00 96.19 177 VAL A O 1
ATOM 1370 N N . ARG A 1 178 ? -8.888 -3.070 -10.106 1.00 95.62 178 ARG A N 1
ATOM 1371 C CA . ARG A 1 178 ? -8.204 -4.272 -10.618 1.00 95.62 178 ARG A CA 1
ATOM 1372 C C . ARG A 1 178 ? -7.334 -3.935 -11.824 1.00 95.62 178 ARG A C 1
ATOM 1374 O O . ARG A 1 178 ? -6.172 -4.331 -11.836 1.00 95.62 178 ARG A O 1
ATOM 1381 N N . ASP A 1 179 ? -7.848 -3.166 -12.780 1.00 95.69 179 ASP A N 1
ATOM 1382 C CA . ASP A 1 179 ? -7.082 -2.745 -13.959 1.00 95.69 179 ASP A CA 1
ATOM 1383 C C . ASP A 1 179 ? -5.836 -1.934 -13.565 1.00 95.69 179 ASP A C 1
ATOM 1385 O O . ASP A 1 179 ? -4.747 -2.164 -14.094 1.00 95.69 179 ASP A O 1
ATOM 1389 N N . VAL A 1 180 ? -5.967 -1.039 -12.581 1.00 97.00 180 VAL A N 1
ATOM 1390 C CA . VAL A 1 180 ? -4.855 -0.252 -12.018 1.00 97.00 180 VAL A CA 1
ATOM 1391 C C . VAL A 1 180 ? -3.805 -1.150 -11.368 1.00 97.00 180 VAL A C 1
ATOM 1393 O O . VAL A 1 180 ? -2.610 -0.973 -11.616 1.00 97.00 180 VAL A O 1
ATOM 1396 N N . VAL A 1 181 ? -4.222 -2.135 -10.565 1.00 97.19 181 VAL A N 1
ATOM 1397 C CA . VAL A 1 181 ? -3.307 -3.107 -9.939 1.00 97.19 181 VAL A CA 1
ATOM 1398 C C . VAL A 1 181 ? -2.576 -3.926 -11.005 1.00 97.19 181 VAL A C 1
ATOM 1400 O O . VAL A 1 181 ? -1.360 -4.096 -10.917 1.00 97.19 181 VAL A O 1
ATOM 1403 N N . LEU A 1 182 ? -3.281 -4.396 -12.037 1.00 96.44 182 LEU A N 1
ATOM 1404 C CA . LEU A 1 182 ? -2.683 -5.173 -13.126 1.00 96.44 182 LEU A CA 1
ATOM 1405 C C . LEU A 1 182 ? -1.694 -4.345 -13.949 1.00 96.44 182 LEU A C 1
ATOM 1407 O O . LEU A 1 182 ? -0.600 -4.827 -14.244 1.00 96.44 182 LEU A O 1
ATOM 1411 N N . ALA A 1 183 ? -2.027 -3.091 -14.262 1.00 97.12 183 ALA A N 1
ATOM 1412 C CA . ALA A 1 183 ? -1.104 -2.168 -14.916 1.00 97.12 183 ALA A CA 1
ATOM 1413 C C . ALA A 1 183 ? 0.129 -1.892 -14.038 1.00 97.12 183 ALA A C 1
ATOM 1415 O O . ALA A 1 183 ? 1.257 -1.910 -14.532 1.00 97.12 183 ALA A O 1
ATOM 1416 N N . GLY A 1 184 ? -0.063 -1.710 -12.728 1.00 97.69 184 GLY A N 1
ATOM 1417 C CA . GLY A 1 184 ? 1.024 -1.524 -11.767 1.00 97.69 184 GLY A CA 1
ATOM 1418 C C . GLY A 1 184 ? 1.959 -2.731 -11.690 1.00 97.69 184 GLY A C 1
ATOM 1419 O O . GLY A 1 184 ? 3.178 -2.567 -11.678 1.00 97.69 184 GLY A O 1
ATOM 1420 N N . VAL A 1 185 ? 1.419 -3.951 -11.703 1.00 97.25 185 VAL A N 1
ATOM 1421 C CA . VAL A 1 185 ? 2.225 -5.182 -11.750 1.00 97.25 185 VAL A CA 1
ATOM 1422 C C . VAL A 1 185 ? 2.928 -5.348 -13.099 1.00 97.25 185 VAL A C 1
ATOM 1424 O O . VAL A 1 185 ? 4.091 -5.745 -13.133 1.00 97.25 185 VAL A O 1
ATOM 1427 N N . ALA A 1 186 ? 2.287 -4.983 -14.210 1.00 96.88 186 ALA A N 1
ATOM 1428 C CA . ALA A 1 186 ? 2.945 -4.970 -15.515 1.00 96.88 186 ALA A CA 1
ATOM 1429 C C . ALA A 1 186 ? 4.135 -3.993 -15.549 1.00 96.88 186 ALA A C 1
ATOM 1431 O O . ALA A 1 186 ? 5.180 -4.324 -16.107 1.00 96.88 186 ALA A O 1
ATOM 1432 N N . PHE A 1 187 ? 4.017 -2.825 -14.908 1.00 98.06 187 PHE A N 1
ATOM 1433 C CA . PHE A 1 187 ? 5.139 -1.903 -14.716 1.00 98.06 187 PHE A CA 1
ATOM 1434 C C . PHE A 1 187 ? 6.256 -2.526 -13.868 1.00 98.06 187 PHE A C 1
ATOM 1436 O O . PHE A 1 187 ? 7.417 -2.507 -14.265 1.00 98.06 187 PHE A O 1
ATOM 1443 N N . GLN A 1 188 ? 5.914 -3.129 -12.728 1.00 97.50 188 GLN A N 1
ATOM 1444 C CA . GLN A 1 188 ? 6.880 -3.781 -11.836 1.00 97.50 188 GLN A CA 1
ATOM 1445 C C . GLN A 1 188 ? 7.713 -4.846 -12.552 1.00 97.50 188 GLN A C 1
ATOM 1447 O O . GLN A 1 188 ? 8.930 -4.894 -12.380 1.00 97.50 188 GLN A O 1
ATOM 1452 N N . LEU A 1 189 ? 7.087 -5.659 -13.406 1.00 96.81 189 LEU A N 1
ATOM 1453 C CA . LEU A 1 189 ? 7.780 -6.690 -14.183 1.00 96.81 189 LEU A CA 1
ATOM 1454 C C . LEU A 1 189 ? 8.838 -6.117 -15.139 1.00 96.81 189 LEU A C 1
ATOM 1456 O O . LEU A 1 189 ? 9.816 -6.802 -15.418 1.00 96.81 189 LEU A O 1
ATOM 1460 N N . GLN A 1 190 ? 8.705 -4.861 -15.581 1.00 96.75 190 GLN A N 1
ATOM 1461 C CA . GLN A 1 190 ? 9.747 -4.179 -16.366 1.00 96.75 190 GLN A CA 1
ATOM 1462 C C . GLN A 1 190 ? 10.990 -3.844 -15.530 1.00 96.75 190 GLN A C 1
ATOM 1464 O O . GLN A 1 190 ? 12.056 -3.622 -16.089 1.00 96.75 190 GLN A O 1
ATOM 1469 N N . THR A 1 191 ? 10.863 -3.805 -14.201 1.00 96.12 191 THR A N 1
ATOM 1470 C CA . THR A 1 191 ? 11.978 -3.555 -13.269 1.00 96.12 191 THR A CA 1
ATOM 1471 C C . THR A 1 191 ? 12.592 -4.853 -12.731 1.00 96.12 191 THR A C 1
ATOM 1473 O O . THR A 1 191 ? 13.509 -4.808 -11.910 1.00 96.12 191 THR A O 1
ATOM 1476 N N . GLN A 1 192 ? 12.090 -6.021 -13.155 1.00 96.44 192 GLN A N 1
ATOM 1477 C CA . GLN A 1 192 ? 12.638 -7.307 -12.741 1.00 96.44 192 GLN A CA 1
ATOM 1478 C C . GLN A 1 192 ? 13.964 -7.576 -13.454 1.00 96.44 192 GLN A C 1
ATOM 1480 O O . GLN A 1 192 ? 14.044 -7.515 -14.675 1.00 96.44 192 GLN A O 1
ATOM 1485 N N . ILE A 1 193 ? 14.984 -7.967 -12.693 1.00 95.19 193 ILE A N 1
ATOM 1486 C CA . ILE A 1 193 ? 16.276 -8.385 -13.232 1.00 95.19 193 ILE A CA 1
ATOM 1487 C C . ILE A 1 193 ? 16.123 -9.736 -13.929 1.00 95.19 193 ILE A C 1
ATOM 1489 O O . ILE A 1 193 ? 15.955 -10.781 -13.284 1.00 95.19 193 ILE A O 1
ATOM 1493 N N . THR A 1 194 ? 16.208 -9.718 -15.254 1.00 93.88 194 THR A N 1
ATOM 1494 C CA . THR A 1 194 ? 16.180 -10.906 -16.106 1.00 93.88 194 THR A CA 1
ATOM 1495 C C . THR A 1 194 ? 17.588 -11.437 -16.370 1.00 93.88 194 THR A C 1
ATOM 1497 O O . THR A 1 194 ? 18.589 -10.841 -15.973 1.00 93.88 194 THR A O 1
ATOM 1500 N N . ALA A 1 195 ? 17.688 -12.582 -17.052 1.00 92.94 195 ALA A N 1
ATOM 1501 C CA . ALA A 1 195 ? 18.979 -13.158 -17.427 1.00 92.94 195 ALA A CA 1
ATOM 1502 C C . ALA A 1 195 ? 19.827 -12.196 -18.282 1.00 92.94 195 ALA A C 1
ATOM 1504 O O . ALA A 1 195 ? 21.039 -12.121 -18.069 1.00 92.94 195 ALA A O 1
ATOM 1505 N N . ASP A 1 196 ? 19.194 -11.436 -19.179 1.00 90.75 196 ASP A N 1
ATOM 1506 C CA . ASP A 1 196 ? 19.877 -10.492 -20.071 1.00 90.75 196 ASP A CA 1
ATOM 1507 C C . ASP A 1 196 ? 20.454 -9.295 -19.300 1.00 90.75 196 ASP A C 1
ATOM 1509 O O . ASP A 1 196 ? 21.536 -8.814 -19.629 1.00 90.75 196 ASP A O 1
ATOM 1513 N N . ASP A 1 197 ? 19.803 -8.882 -18.212 1.00 89.44 197 ASP A N 1
ATOM 1514 C CA . ASP A 1 197 ? 20.254 -7.780 -17.353 1.00 89.44 197 ASP A CA 1
ATOM 1515 C C . ASP A 1 197 ? 21.470 -8.168 -16.502 1.00 89.44 197 ASP A C 1
ATOM 1517 O O . ASP A 1 197 ? 22.329 -7.340 -16.183 1.00 89.44 197 ASP A O 1
ATOM 1521 N N . THR A 1 198 ? 21.577 -9.452 -16.140 1.00 90.38 198 THR A N 1
ATOM 1522 C CA . THR A 1 198 ? 22.621 -9.913 -15.216 1.00 90.38 198 THR A CA 1
ATOM 1523 C C . THR A 1 198 ? 24.045 -9.762 -15.749 1.00 90.38 198 THR A C 1
ATOM 1525 O O . THR A 1 198 ? 24.983 -9.742 -14.952 1.00 90.38 198 THR A O 1
ATOM 1528 N N . ILE A 1 199 ? 24.230 -9.609 -17.065 1.00 87.12 199 ILE A N 1
ATOM 1529 C CA . ILE A 1 199 ? 25.558 -9.474 -17.688 1.00 87.12 199 ILE A CA 1
ATOM 1530 C C . ILE A 1 199 ? 26.318 -8.229 -17.207 1.00 87.12 199 ILE A C 1
ATOM 1532 O O . ILE A 1 199 ? 27.545 -8.186 -17.299 1.00 87.12 199 ILE A O 1
ATOM 1536 N N . TYR A 1 200 ? 25.598 -7.230 -16.686 1.00 82.75 200 TYR A N 1
ATOM 1537 C CA . TYR A 1 200 ? 26.156 -5.975 -16.185 1.00 82.75 200 TYR A CA 1
ATOM 1538 C C . TYR A 1 200 ? 26.375 -5.967 -14.663 1.00 82.75 200 TYR A C 1
ATOM 1540 O O . TYR A 1 200 ? 26.854 -4.971 -14.120 1.00 82.75 200 TYR A O 1
ATOM 1548 N N . LEU A 1 201 ? 26.046 -7.059 -13.963 1.00 87.44 201 LEU A N 1
ATOM 1549 C CA . LEU A 1 201 ? 26.024 -7.113 -12.500 1.00 87.44 201 LEU A CA 1
ATOM 1550 C C . LEU A 1 201 ? 27.197 -7.905 -11.923 1.00 87.44 201 LEU A C 1
ATOM 1552 O O . LEU A 1 201 ? 27.641 -8.909 -12.474 1.00 87.44 201 LEU A O 1
ATOM 1556 N N . ALA A 1 202 ? 27.680 -7.462 -10.759 1.00 88.25 202 ALA A N 1
ATOM 1557 C CA . ALA A 1 202 ? 28.825 -8.073 -10.083 1.00 88.25 202 ALA A CA 1
ATOM 1558 C C . ALA A 1 202 ? 28.552 -9.505 -9.582 1.00 88.25 202 ALA A C 1
ATOM 1560 O O . ALA A 1 202 ? 29.478 -10.308 -9.497 1.00 88.25 202 ALA A O 1
ATOM 1561 N N . ASP A 1 203 ? 27.296 -9.823 -9.249 1.00 91.06 203 ASP A N 1
ATOM 1562 C CA . ASP A 1 203 ? 26.860 -11.158 -8.821 1.00 91.06 203 ASP A CA 1
ATOM 1563 C C . ASP A 1 203 ? 25.536 -11.544 -9.517 1.00 91.06 203 ASP A C 1
ATOM 1565 O O . ASP A 1 203 ? 24.450 -11.355 -8.954 1.00 91.06 203 ASP A O 1
ATOM 1569 N N . PRO A 1 204 ? 25.611 -12.071 -10.755 1.00 91.56 204 PRO A N 1
ATOM 1570 C CA . PRO A 1 204 ? 24.450 -12.458 -11.560 1.00 91.56 204 PRO A CA 1
ATOM 1571 C C . PRO A 1 2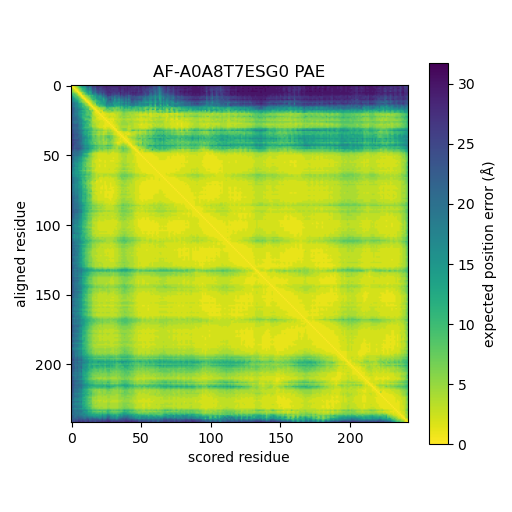04 ? 23.476 -13.396 -10.840 1.00 91.56 204 PRO A C 1
ATOM 1573 O O . PRO A 1 204 ? 22.261 -13.218 -10.909 1.00 91.56 204 PRO A O 1
ATOM 1576 N N . ALA A 1 205 ? 24.006 -14.385 -10.114 1.00 91.75 205 ALA A N 1
ATOM 1577 C CA . ALA A 1 205 ? 23.202 -15.417 -9.469 1.00 91.75 205 ALA A CA 1
ATOM 1578 C C . ALA A 1 205 ? 22.370 -14.864 -8.306 1.00 91.75 205 ALA A C 1
ATOM 1580 O O . ALA A 1 205 ? 21.274 -15.358 -8.049 1.00 91.75 205 ALA A O 1
ATOM 1581 N N . ARG A 1 206 ? 22.878 -13.844 -7.604 1.00 90.75 206 ARG A N 1
ATOM 1582 C CA . ARG A 1 206 ? 22.138 -13.178 -6.524 1.00 90.75 206 ARG A CA 1
ATOM 1583 C C . ARG A 1 206 ? 21.154 -12.124 -7.014 1.00 90.75 206 ARG A C 1
ATOM 1585 O O . ARG A 1 206 ? 20.223 -11.814 -6.277 1.00 90.75 206 ARG A O 1
ATOM 1592 N N . ALA A 1 207 ? 21.384 -11.556 -8.193 1.00 92.38 207 ALA A N 1
ATOM 1593 C CA . ALA A 1 207 ? 20.539 -10.504 -8.740 1.00 92.38 207 ALA A CA 1
ATOM 1594 C C . ALA A 1 207 ? 19.346 -11.041 -9.542 1.00 92.38 207 ALA A C 1
ATOM 1596 O O . ALA A 1 207 ? 18.291 -10.412 -9.536 1.00 92.38 207 ALA A O 1
ATOM 1597 N N . LEU A 1 208 ? 19.499 -12.193 -10.206 1.00 94.69 208 LEU A N 1
ATOM 1598 C CA . LEU A 1 208 ? 18.463 -12.789 -11.051 1.00 94.69 208 LEU A CA 1
ATOM 1599 C C . LEU A 1 208 ? 17.120 -12.929 -10.313 1.00 94.69 208 LEU A C 1
ATOM 1601 O O . LEU A 1 208 ? 17.038 -13.552 -9.254 1.00 94.69 208 LEU A O 1
ATOM 1605 N N . GLY A 1 209 ? 16.061 -12.376 -10.906 1.00 93.94 209 GLY A N 1
ATOM 1606 C CA . GLY A 1 209 ? 14.702 -12.384 -10.362 1.00 93.94 209 GLY A CA 1
ATOM 1607 C C . GLY A 1 209 ? 14.435 -11.331 -9.281 1.00 93.94 209 GLY A C 1
ATOM 1608 O O . GLY A 1 209 ? 13.288 -11.208 -8.847 1.00 93.94 209 GLY A O 1
ATOM 1609 N N . GLY A 1 210 ? 15.455 -10.574 -8.859 1.00 95.12 210 GLY A N 1
ATOM 1610 C CA . GLY A 1 210 ? 15.288 -9.375 -8.042 1.00 95.12 210 GLY A CA 1
ATOM 1611 C C . GLY A 1 210 ? 14.575 -8.259 -8.806 1.00 95.12 210 GLY A C 1
ATOM 1612 O O . GLY A 1 210 ? 14.341 -8.365 -10.005 1.00 95.12 210 GLY A O 1
ATOM 1613 N N . PHE A 1 211 ? 14.241 -7.180 -8.107 1.00 96.88 211 PHE A N 1
ATOM 1614 C CA . PHE A 1 211 ? 13.610 -5.993 -8.680 1.00 96.88 211 PHE A CA 1
ATOM 1615 C C . PHE A 1 211 ? 14.503 -4.788 -8.410 1.00 96.88 211 PHE A C 1
ATOM 1617 O O . PHE A 1 211 ? 14.921 -4.583 -7.265 1.00 96.88 211 PHE A O 1
ATOM 1624 N N . ALA A 1 212 ? 14.811 -4.035 -9.461 1.00 95.19 212 ALA A N 1
ATOM 1625 C CA . ALA A 1 212 ? 15.510 -2.767 -9.354 1.00 95.19 212 ALA A CA 1
ATOM 1626 C C . ALA A 1 212 ? 14.565 -1.661 -8.864 1.00 95.19 212 ALA A C 1
ATOM 1628 O O . ALA A 1 212 ? 13.355 -1.720 -9.080 1.00 95.19 212 ALA A O 1
ATOM 1629 N N . ASP A 1 213 ? 15.119 -0.628 -8.233 1.00 92.62 213 ASP A N 1
ATOM 1630 C CA . ASP A 1 213 ? 14.341 0.503 -7.711 1.00 92.62 213 ASP A CA 1
ATOM 1631 C C . ASP A 1 213 ? 13.657 1.334 -8.823 1.00 92.62 213 ASP A C 1
ATOM 1633 O O . ASP A 1 213 ? 12.619 1.956 -8.582 1.00 92.62 213 ASP A O 1
ATOM 1637 N N . GLU A 1 214 ? 14.190 1.323 -10.048 1.00 91.38 214 GLU A N 1
ATOM 1638 C CA . GLU A 1 214 ? 13.729 2.127 -11.189 1.00 91.38 214 GLU A CA 1
ATOM 1639 C C . GLU A 1 214 ? 13.985 1.430 -12.540 1.00 91.38 214 GLU A C 1
ATOM 1641 O O . GLU A 1 214 ? 14.707 0.440 -12.607 1.00 91.38 214 GLU A O 1
ATOM 1646 N N . LEU A 1 215 ? 13.411 1.956 -13.631 1.00 91.12 215 LEU A N 1
ATOM 1647 C CA . LEU A 1 215 ? 13.471 1.341 -14.972 1.00 91.12 215 LEU A CA 1
ATOM 1648 C C . LEU A 1 215 ? 14.881 1.235 -15.575 1.00 91.12 215 LEU A C 1
ATOM 1650 O O . LEU A 1 215 ? 15.135 0.351 -16.385 1.00 91.12 215 LEU A O 1
ATOM 1654 N N . TYR A 1 216 ? 15.772 2.172 -15.248 1.00 85.19 216 TYR A N 1
ATOM 1655 C CA . TYR A 1 216 ? 17.100 2.284 -15.870 1.00 85.19 2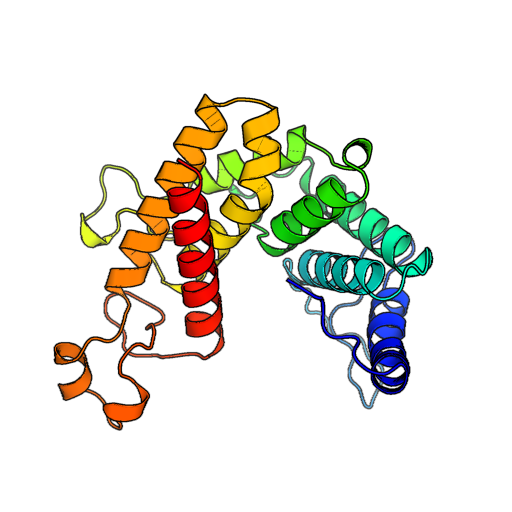16 TYR A CA 1
ATOM 1656 C C . TYR A 1 216 ? 18.243 2.152 -14.855 1.00 85.19 216 TYR A C 1
ATOM 1658 O O . TYR A 1 216 ? 19.390 2.481 -15.160 1.00 85.19 216 TYR A O 1
ATOM 1666 N N . GLY A 1 217 ? 17.917 1.688 -13.650 1.00 86.75 217 GLY A N 1
ATOM 1667 C CA . GLY A 1 217 ? 18.844 1.478 -12.549 1.00 86.75 217 GLY A CA 1
ATOM 1668 C C . GLY A 1 217 ? 18.995 -0.006 -12.235 1.00 86.75 217 GLY A C 1
ATOM 1669 O O . GLY A 1 217 ? 18.174 -0.831 -12.622 1.00 86.75 217 GLY A O 1
ATOM 1670 N N . TYR A 1 218 ? 20.056 -0.338 -11.505 1.00 87.88 218 TYR A N 1
ATOM 1671 C CA . TYR A 1 218 ? 20.347 -1.708 -11.069 1.00 87.88 218 TYR A CA 1
ATOM 1672 C C . TYR A 1 218 ? 20.461 -1.827 -9.545 1.00 87.88 218 TYR A C 1
ATOM 1674 O O . TYR A 1 218 ? 20.927 -2.845 -9.030 1.00 87.88 218 TYR A O 1
ATOM 1682 N N . ASP A 1 219 ? 20.053 -0.788 -8.816 1.00 90.94 219 ASP A N 1
ATOM 1683 C CA . ASP A 1 219 ? 20.021 -0.822 -7.361 1.00 90.94 219 ASP A CA 1
ATOM 1684 C C . ASP A 1 219 ? 18.891 -1.742 -6.902 1.00 90.94 219 ASP A C 1
ATOM 1686 O O . ASP A 1 219 ? 17.719 -1.516 -7.198 1.00 90.94 219 ASP A O 1
ATOM 1690 N N . ILE A 1 220 ? 19.267 -2.804 -6.186 1.00 91.50 220 ILE A N 1
ATOM 1691 C CA . ILE A 1 220 ? 18.347 -3.809 -5.654 1.00 91.50 220 ILE A CA 1
ATOM 1692 C C . ILE A 1 220 ? 18.338 -3.688 -4.136 1.00 91.50 220 ILE A C 1
ATOM 1694 O O . ILE A 1 220 ? 19.327 -3.992 -3.457 1.00 91.50 220 ILE A O 1
ATOM 1698 N N . ARG A 1 221 ? 17.190 -3.301 -3.585 1.00 93.50 221 ARG A N 1
ATOM 1699 C CA . ARG A 1 221 ? 16.951 -3.271 -2.140 1.00 93.50 221 ARG A CA 1
ATOM 1700 C C . ARG A 1 221 ? 16.012 -4.396 -1.731 1.00 93.50 221 ARG A C 1
ATOM 1702 O O . ARG A 1 221 ? 15.075 -4.738 -2.443 1.00 93.50 221 ARG A O 1
ATOM 1709 N N . ILE A 1 222 ? 16.236 -4.948 -0.537 1.00 94.00 222 ILE A N 1
ATOM 1710 C CA . ILE A 1 222 ? 15.364 -5.993 0.024 1.00 94.00 222 ILE A CA 1
ATOM 1711 C C . ILE A 1 222 ? 13.900 -5.539 0.099 1.00 94.00 222 ILE A C 1
ATOM 1713 O O . ILE A 1 222 ? 13.009 -6.298 -0.260 1.00 94.00 222 ILE A O 1
ATOM 1717 N N . ASP A 1 223 ? 13.686 -4.288 0.497 1.00 94.06 223 ASP A N 1
ATOM 1718 C CA . ASP A 1 223 ? 12.382 -3.634 0.608 1.00 94.06 223 ASP A CA 1
ATOM 1719 C C . ASP A 1 223 ? 11.641 -3.609 -0.739 1.00 94.06 223 ASP A C 1
ATOM 1721 O O . ASP A 1 223 ? 10.511 -4.077 -0.854 1.00 94.06 223 ASP A O 1
ATOM 1725 N N . THR A 1 224 ? 12.339 -3.190 -1.798 1.00 95.12 224 THR A N 1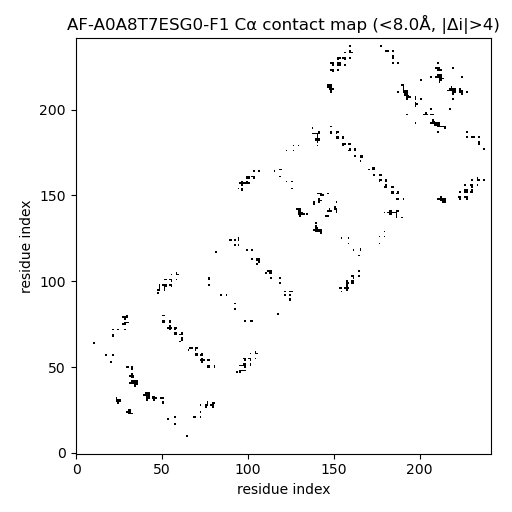
ATOM 1726 C CA . THR A 1 224 ? 11.841 -3.182 -3.180 1.00 95.12 224 THR A CA 1
ATOM 1727 C C . THR A 1 224 ? 11.401 -4.570 -3.620 1.00 95.12 224 THR A C 1
ATOM 1729 O O . THR A 1 224 ? 10.287 -4.737 -4.114 1.00 95.12 224 THR A O 1
ATOM 1732 N N . VAL A 1 225 ? 12.226 -5.592 -3.382 1.00 96.19 225 VAL A N 1
ATOM 1733 C CA . VAL A 1 225 ? 11.882 -6.978 -3.736 1.00 96.19 225 VAL A CA 1
ATOM 1734 C C . VAL A 1 225 ? 10.663 -7.476 -2.953 1.00 96.19 225 VAL A C 1
ATOM 1736 O O . VAL A 1 225 ? 9.798 -8.136 -3.527 1.00 96.19 225 VAL A O 1
ATOM 1739 N N . GLN A 1 226 ? 10.573 -7.170 -1.655 1.00 96.44 226 GLN A N 1
ATOM 1740 C CA . GLN A 1 226 ? 9.470 -7.612 -0.796 1.00 96.44 226 GLN A CA 1
ATOM 1741 C C . GLN A 1 226 ? 8.130 -7.006 -1.215 1.00 96.44 226 GLN A C 1
ATOM 1743 O O . GLN A 1 226 ? 7.131 -7.730 -1.274 1.00 96.44 226 GLN A O 1
ATOM 1748 N N . HIS A 1 227 ? 8.121 -5.716 -1.546 1.00 97.31 227 HIS A N 1
ATOM 1749 C CA . HIS A 1 227 ? 6.914 -5.039 -1.998 1.00 97.31 227 HIS A CA 1
ATOM 1750 C C . HIS A 1 227 ? 6.467 -5.530 -3.379 1.00 97.31 227 HIS A C 1
ATOM 1752 O O . HIS A 1 227 ? 5.325 -5.951 -3.561 1.00 97.31 227 HIS A O 1
ATOM 1758 N N . ASN A 1 228 ? 7.393 -5.615 -4.341 1.00 97.62 228 ASN A N 1
ATOM 1759 C CA . ASN A 1 228 ? 7.085 -6.163 -5.666 1.00 97.62 228 ASN A CA 1
ATOM 1760 C C . ASN A 1 228 ? 6.497 -7.578 -5.560 1.00 97.62 228 ASN A C 1
ATOM 1762 O O . ASN A 1 228 ? 5.437 -7.864 -6.111 1.00 97.62 228 ASN A O 1
ATOM 1766 N N . LEU A 1 229 ? 7.123 -8.462 -4.777 1.00 96.19 229 LEU A N 1
ATOM 1767 C CA . LEU A 1 229 ? 6.601 -9.814 -4.588 1.00 96.19 229 LEU A CA 1
ATOM 1768 C C . LEU A 1 229 ? 5.194 -9.816 -3.966 1.00 96.19 229 LEU A C 1
ATOM 1770 O O . LEU A 1 229 ? 4.345 -10.606 -4.379 1.00 96.19 229 LEU A O 1
ATOM 1774 N N . SER A 1 230 ? 4.940 -8.942 -2.991 1.00 95.25 230 SER A N 1
ATOM 1775 C CA . SER A 1 230 ? 3.636 -8.834 -2.328 1.00 95.25 230 SER A CA 1
ATOM 1776 C C . SER A 1 230 ? 2.549 -8.358 -3.297 1.00 95.25 230 SER A C 1
ATOM 1778 O O . SER A 1 230 ? 1.480 -8.971 -3.351 1.00 95.25 230 SER A O 1
ATOM 1780 N N . ALA A 1 231 ? 2.844 -7.353 -4.127 1.00 96.25 231 ALA A N 1
ATOM 1781 C CA . ALA A 1 231 ? 1.955 -6.885 -5.190 1.00 96.25 231 ALA A CA 1
ATOM 1782 C C . ALA A 1 231 ? 1.661 -7.983 -6.227 1.00 96.25 231 ALA A C 1
ATOM 1784 O O . ALA A 1 231 ? 0.498 -8.222 -6.557 1.00 96.25 231 ALA A O 1
ATOM 1785 N N . LEU A 1 232 ? 2.690 -8.702 -6.695 1.00 95.50 232 LEU A N 1
ATOM 1786 C CA . LEU A 1 232 ? 2.540 -9.805 -7.651 1.00 95.50 232 LEU A CA 1
ATOM 1787 C C . LEU A 1 232 ? 1.650 -10.928 -7.094 1.00 95.50 232 LEU A C 1
ATOM 1789 O O . LEU A 1 232 ? 0.746 -11.403 -7.781 1.00 95.50 232 LEU A O 1
ATOM 1793 N N . LEU A 1 233 ? 1.877 -11.347 -5.843 1.00 93.94 233 LEU A N 1
ATOM 1794 C CA . LEU A 1 233 ? 1.066 -12.383 -5.186 1.00 93.94 233 LEU A CA 1
ATOM 1795 C C . LEU A 1 233 ? -0.395 -11.954 -5.044 1.00 93.94 233 LEU A C 1
ATOM 1797 O O . LEU A 1 233 ? -1.307 -12.755 -5.259 1.00 93.94 233 LEU A O 1
ATOM 1801 N N . CYS A 1 234 ? -0.615 -10.691 -4.693 1.00 88.50 234 CYS A N 1
ATOM 1802 C CA . CYS A 1 234 ? -1.941 -10.102 -4.659 1.00 88.50 234 CYS A CA 1
ATOM 1803 C C . CYS A 1 234 ? -2.614 -10.176 -6.046 1.00 88.50 234 CYS A C 1
ATOM 1805 O O . CYS A 1 234 ? -3.745 -10.652 -6.142 1.00 88.50 234 CYS A O 1
ATOM 1807 N N . ALA A 1 235 ? -1.927 -9.754 -7.115 1.00 88.25 235 ALA A N 1
ATOM 1808 C CA . ALA A 1 235 ? -2.505 -9.700 -8.456 1.00 88.25 235 ALA A CA 1
ATOM 1809 C C . ALA A 1 235 ? -2.880 -11.094 -8.969 1.00 88.25 235 ALA A C 1
ATOM 1811 O O . ALA A 1 235 ? -3.952 -11.270 -9.542 1.00 88.25 235 ALA A O 1
ATOM 1812 N N . VAL A 1 236 ? -2.060 -12.111 -8.682 1.00 88.38 236 VAL A N 1
ATOM 1813 C CA . VAL A 1 236 ? -2.393 -13.509 -9.000 1.00 88.38 236 VAL A CA 1
ATOM 1814 C C . VAL A 1 236 ? -3.679 -13.949 -8.297 1.00 88.38 236 VAL A C 1
ATOM 1816 O O . VAL A 1 236 ? -4.531 -14.573 -8.924 1.00 88.38 236 VAL A O 1
ATOM 1819 N N . ASN A 1 237 ? -3.860 -13.604 -7.019 1.00 77.19 237 ASN A N 1
ATOM 1820 C CA . ASN A 1 237 ? -5.091 -13.931 -6.296 1.00 77.19 237 ASN A CA 1
ATOM 1821 C C . ASN A 1 237 ? -6.303 -13.154 -6.831 1.00 77.19 237 ASN A C 1
ATOM 1823 O O . ASN A 1 237 ? -7.396 -13.713 -6.894 1.00 77.19 237 ASN A O 1
ATOM 1827 N N . ALA A 1 238 ? -6.112 -11.892 -7.227 1.00 68.25 238 ALA A N 1
ATOM 1828 C CA . ALA A 1 238 ? -7.162 -11.074 -7.827 1.00 68.25 238 ALA A CA 1
ATOM 1829 C C . ALA A 1 238 ? -7.632 -11.638 -9.181 1.00 68.25 238 ALA A C 1
ATOM 1831 O O . ALA A 1 238 ? -8.830 -11.620 -9.446 1.00 68.25 238 ALA A O 1
ATOM 1832 N N . LEU A 1 239 ? -6.712 -12.186 -9.985 1.00 66.69 239 LEU A N 1
ATOM 1833 C CA . LEU A 1 239 ? -6.999 -12.860 -11.260 1.00 66.69 239 LEU A CA 1
ATOM 1834 C C . LEU A 1 239 ? -7.610 -14.259 -11.085 1.00 66.69 239 LEU A C 1
ATOM 1836 O O . LEU A 1 239 ? -8.388 -14.705 -11.918 1.00 66.69 239 LEU A O 1
ATOM 1840 N N . ALA A 1 240 ? -7.262 -14.974 -10.013 1.00 64.75 240 ALA A N 1
ATOM 1841 C CA . ALA A 1 240 ? -7.771 -16.324 -9.749 1.00 64.75 240 ALA A CA 1
ATOM 1842 C C . ALA A 1 240 ? -9.210 -16.353 -9.192 1.00 64.75 240 ALA A C 1
ATOM 1844 O O . ALA A 1 240 ? -9.764 -17.435 -9.002 1.00 64.75 240 ALA A O 1
ATOM 1845 N N . GLY A 1 241 ? -9.782 -15.187 -8.874 1.00 56.56 241 GLY A N 1
ATOM 1846 C CA . GLY A 1 241 ? -11.156 -15.026 -8.394 1.00 56.56 241 GLY A CA 1
ATOM 1847 C C . GLY A 1 241 ? -12.206 -14.823 -9.494 1.00 56.56 241 GLY A C 1
ATOM 1848 O O . GLY A 1 241 ? -13.357 -14.558 -9.145 1.00 56.56 241 GLY A O 1
ATOM 1849 N N . GLU A 1 242 ? -11.813 -14.909 -10.772 1.00 45.03 242 GLU A N 1
ATOM 1850 C CA . GLU A 1 242 ? -12.703 -14.904 -11.949 1.00 45.03 242 GLU A CA 1
ATOM 1851 C C . GLU A 1 242 ? -13.251 -16.297 -12.295 1.00 45.03 242 GLU A C 1
ATOM 1853 O O . GLU A 1 242 ? -12.485 -17.290 -12.241 1.00 45.03 242 GLU A O 1
#

Sequence (242 aa):
MPRSRGTRSTCRRCARWPSGIAGAQSADGTFVHIVDARSGQVRDFESSYYPGEAAFGLLRLYLLDPNPRWLETAQRAVGAIIAANADTADDDLPHDHWLLYALSVLHEIDPDAVDRDYVRRLAWVITQAQHRVRVPDSWIGGYFSPPASTPTAIRSEGLCAVLPILAGEDALIAADVRDVVLAGVAFQLQTQITADDTIYLADPARALGGFADELYGYDIRIDTVQHNLSALLCAVNALAGE

Foldseek 3Di:
DDDDPDDPVVVVVVVPVLCVLLVQADPQLDGQQDADPPPRDGDPDDDLQVLLQNLLSLLVVCVVPVDVSSPVSSLSSLVSNCVVCVPPDLQRRDLRLSNLSNLLSCCVVPVVSHPLVVNLSSLVSLLVQQPDDDDPPLRFLFGDVVGWQLVLLSNLLSLLSCLVVVCVPDVVSSVSSLVSLVRSLVSQVLQFCDQVNLVPPPDSVVRHRFGAGHNPDSDGDPSSRVSSVSSVVSNVVVVVVD

Mean predicted aligned error: 6.18 Å

Radius of gyration: 19.3 Å; Cα contacts (8 Å, |Δi|>4): 320; chains: 1; bounding box: 49×46×49 Å

pLDDT: mean 89.05, std 15.37, range [29.83, 98.5]

Secondary structure (DSSP, 8-state):
-PPP---HHHHHHHTHHHHHHHHSB-TTS-B---B-TTT-PBPS---TTHHHHHHHHHHHHHTTS--HHHHHHHHHHHHHHHHHTTTS-GGGS---HHHHHHHHHHHHH-GGGS-HHHHHHHHHHHHHTS--SSS-GGGTT--TTTTBHHHHHHHHHHHHHHHHHHHTT-HHHHHHHHHHHHHHHHHHHHTB--TTGGGGSS-HHHHTT-B-SBTT-----HHHHHHHHHHHHHHHHHHTT-